Protein 6RVU (pdb70)

B-factor: mean 13.84, std 12.66, range [5.08, 133.97]

Radius of gyration: 16.44 Å; Cα contacts (8 Å, |Δi|>4): 560; chains: 1; bounding box: 40×49×35 Å

Foldseek 3Di:
DDDLLVVVVCLQVVLHFADEAEDLVCLVPAFAKDKWWWEDDDRHIYTHRDPDHRTDIAIAGEWEDDPPFKHKHALQRFADFFHKFWYPKQLQWKWKDWFLGMIMITHNPQFPVRRCVVVCPDPVNVVQDAQDKTWMFMEGAALRDCRRPPCVVFKDWDDHHYAYYNSDWMKIKMWGRHHRSGTWIWMWIQDVVGIGGIDTRGTTMIGTHD

GO terms:
  GO:0039606 symbiont-mediated suppression of host translation initiation (P, EXP)

Organism: Burkholderia pseudomallei (strain K96243) (NCBI:txid272560)

Secondary structure (DSSP, 8-state):
---HHHHHHHHHHHT---EEEE-GGGGGSPSEEEEEEEEEETTEEEEES-S-TT-EEEEEEEE---TTSEEEE-GGG--STT-EEEE--BSS-EEEEETTS-EEEE-TTS-HHHHHHHHTTSHHHHTS-TT-EEEEEEEEETTS-GGGT--TTTEEESPPEEESBTTB-EEEEEEEEEETTEEEEEEEEEETTEEPPPEEE--EEEEE--

Sequence (210 aa):
PNSLEAQIRRQAMKTGSSTLLTIEFDQALNQKSPGTLNVFLHPANGGVRIDLDSGNQGEPAKKILWLPWKQGELQTLQPGSISTVDMLFFTYYLSGCKKVFAGDGGPVWHIDAPVEANQFWRRMMSSSDEWMEDWEVGTDRQVAYLHRAGQSSDDSSLWNLSAYLEGAAPSTYGRDNLGQAVVGGIVTGRQQMMSSLYQYATTSSGSSAWSPLTTYTLQQRKKQ

Structure (mmCIF, N/CA/C/O backbone):
data_6RVU
#
_entry.id   6RVU
#
_cell.length_a   37.259
_cell.length_b   44.586
_cell.length_c   116.872
_cell.angle_alpha   90.000
_cell.angle_beta   90.000
_cell.angle_gamma   90.000
#
_symmetry.space_group_name_H-M   'P 21 21 21'
#
loop_
_entity.id
_entity.type
_entity.pdbx_description
1 polymer 'Lethal Factor 1 (BLF1)'
2 non-polymer 1,2-ETHANEDIOL
3 water water
#
loop_
_atom_site.group_PDB
_atom_site.id
_atom_site.type_symbol
_atom_site.label_atom_id
_atom_site.label_alt_id
_atom_site.label_comp_id
_atom_site.label_asym_id
_atom_site.label_entity_id
_atom_site.label_seq_id
_atom_site.pdbx_PDB_ins_code
_atom_site.Cartn_x
_atom_site.Cartn_y
_atom_site.Cartn_z
_atom_site.occupancy
_atom_site.B_iso_or_equiv
_atom_site.auth_seq_id
_atom_site.auth_comp_id
_atom_site.auth_asym_id
_atom_site.auth_atom_id
_atom_site.pdbx_PDB_model_num
ATOM 1 N N . PRO A 1 22 ? 46.355 -17.643 32.598 1.00 12.37 2 PRO A N 1
ATOM 2 C CA . PRO A 1 22 ? 45.544 -16.444 32.247 1.00 12.08 2 PRO A CA 1
ATOM 3 C C . PRO A 1 22 ? 44.072 -16.629 32.624 1.00 8.68 2 PRO A C 1
ATOM 4 O O . PRO A 1 22 ? 43.659 -17.710 33.057 1.00 10.95 2 PRO A O 1
ATOM 8 N N . ASN A 1 23 ? 43.303 -15.564 32.447 1.00 8.59 3 ASN A N 1
ATOM 9 C CA . ASN A 1 23 ? 41.836 -15.616 32.591 1.00 8.22 3 ASN A CA 1
ATOM 10 C C . ASN A 1 23 ? 41.209 -16.189 31.319 1.00 7.90 3 ASN A C 1
ATOM 11 O O . ASN A 1 23 ? 41.898 -16.589 30.375 1.00 8.74 3 ASN A O 1
ATOM 16 N N . SER A 1 24 ? 39.882 -16.232 31.309 1.00 8.43 4 SER A N 1
ATOM 17 C CA . SER A 1 24 ? 39.119 -16.692 30.145 1.00 7.81 4 SER A CA 1
ATOM 18 C C . SER A 1 24 ? 39.529 -15.901 28.917 1.00 6.81 4 SER A C 1
ATOM 19 O O . SER A 1 24 ? 39.941 -14.728 29.016 1.00 7.37 4 SER A O 1
ATOM 22 N N . LEU A 1 25 ? 39.303 -16.474 27.751 1.00 6.97 5 LEU A N 1
ATOM 23 C CA . LEU A 1 25 ? 39.509 -15.733 26.505 1.00 7.13 5 LEU A CA 1
ATOM 24 C C . LEU A 1 25 ? 38.604 -14.505 26.431 1.00 6.88 5 LEU A C 1
ATOM 25 O O . LEU A 1 25 ? 39.039 -13.451 25.976 1.00 7.27 5 LEU A O 1
ATOM 30 N N . GLU A 1 26 ? 37.364 -14.631 26.896 1.00 7.17 6 GLU A N 1
ATOM 31 C CA . GLU A 1 26 ? 36.449 -13.483 26.906 1.00 7.72 6 GLU A CA 1
ATOM 32 C C . GLU A 1 26 ? 37.034 -12.350 27.757 1.00 7.01 6 GLU A C 1
ATOM 33 O O . GLU A 1 26 ? 37.020 -11.184 27.363 1.00 7.41 6 GLU A O 1
ATOM 39 N N . ALA A 1 27 ? 37.529 -12.689 28.953 1.00 6.80 7 ALA A N 1
ATOM 40 C CA . ALA A 1 27 ? 38.172 -11.695 29.823 1.00 7.13 7 ALA A CA 1
ATOM 41 C C . ALA A 1 27 ? 39.406 -11.120 29.158 1.00 6.97 7 ALA A C 1
ATOM 42 O O . ALA A 1 27 ? 39.657 -9.918 29.291 1.00 7.51 7 ALA A O 1
ATOM 44 N N . GLN A 1 28 ? 40.173 -11.950 28.480 1.00 6.90 8 GLN A N 1
ATOM 45 C CA . GLN A 1 28 ? 41.389 -11.434 27.815 1.00 7.10 8 GLN A CA 1
ATOM 46 C C . GLN A 1 28 ? 41.013 -10.433 26.729 1.00 6.84 8 GLN A C 1
ATOM 47 O O . GLN A 1 28 ? 41.728 -9.431 26.551 1.00 7.56 8 GLN A O 1
ATOM 53 N N . ILE A 1 29 ? 39.942 -10.670 25.990 1.00 6.82 9 ILE A N 1
ATOM 54 C CA . ILE A 1 29 ? 39.525 -9.683 24.966 1.00 6.49 9 ILE A CA 1
ATOM 55 C C . ILE A 1 29 ? 39.082 -8.398 25.653 1.00 6.33 9 ILE A C 1
ATOM 56 O O . ILE A 1 29 ? 39.497 -7.317 25.230 1.00 7.03 9 ILE A O 1
ATOM 61 N N . ARG A 1 30 ? 38.253 -8.470 26.683 1.00 6.75 10 ARG A N 1
ATOM 62 C CA A ARG A 1 30 ? 37.835 -7.233 27.351 0.70 8.09 10 ARG A CA 1
ATOM 63 C CA B ARG A 1 30 ? 37.798 -7.273 27.426 0.30 8.04 10 ARG A CA 1
ATOM 64 C C . ARG A 1 30 ? 39.047 -6.493 27.890 1.00 8.19 10 ARG A C 1
ATOM 65 O O . ARG A 1 30 ? 39.094 -5.251 27.763 1.00 8.90 10 ARG A O 1
ATOM 80 N N . GLN A 1 31 ? 40.004 -7.198 28.458 1.00 7.69 11 GLN A N 1
ATOM 81 C CA . GLN A 1 31 ? 41.192 -6.528 28.996 1.00 9.08 11 GLN A CA 1
ATOM 82 C C . GLN A 1 31 ? 42.011 -5.899 27.871 1.00 8.87 11 GLN A C 1
ATOM 83 O O . GLN A 1 31 ? 42.532 -4.791 28.039 1.00 9.84 11 GLN A O 1
ATOM 89 N N . ALA A 1 32 ? 42.162 -6.567 26.734 1.00 8.20 12 ALA A N 1
ATOM 90 C CA . ALA A 1 32 ? 42.928 -6.014 25.604 1.00 8.01 12 ALA A CA 1
ATOM 91 C C . ALA A 1 32 ? 42.250 -4.737 25.106 1.00 7.74 12 ALA A C 1
ATOM 92 O O . ALA A 1 32 ? 42.920 -3.744 24.831 1.00 8.58 12 ALA A O 1
ATOM 94 N N . MET A 1 33 ? 40.930 -4.780 24.980 1.00 7.36 13 MET A N 1
ATOM 95 C CA . MET A 1 33 ? 40.172 -3.589 24.551 1.00 7.51 13 MET A CA 1
ATOM 96 C C . MET A 1 33 ? 40.448 -2.418 25.498 1.00 7.73 13 MET A C 1
ATOM 97 O O . MET A 1 33 ? 40.816 -1.319 25.064 1.00 8.69 13 MET A O 1
ATOM 102 N N . LYS A 1 34 ? 40.268 -2.652 26.792 1.00 8.00 14 LYS A N 1
ATOM 103 C CA . LYS A 1 34 ? 40.310 -1.557 27.782 1.00 9.12 14 LYS A CA 1
ATOM 104 C C . LYS A 1 34 ? 41.746 -1.056 27.967 1.00 9.28 14 LYS A C 1
ATOM 105 O O . LYS A 1 34 ? 41.922 0.117 28.299 1.00 10.04 14 LYS A O 1
ATOM 111 N N . THR A 1 35 ? 42.732 -1.939 27.864 1.00 9.63 15 THR A N 1
ATOM 112 C CA . THR A 1 35 ? 44.159 -1.572 28.051 1.00 10.04 15 THR A CA 1
ATOM 113 C C . THR A 1 35 ? 44.763 -1.004 26.781 1.00 10.39 15 THR A C 1
ATOM 114 O O . THR A 1 35 ? 45.898 -0.512 26.850 1.00 13.48 15 THR A O 1
ATOM 118 N N . GLY A 1 36 ? 44.107 -1.146 25.645 1.00 9.24 16 GLY A N 1
ATOM 119 C CA . GLY A 1 36 ? 44.705 -0.690 24.387 1.00 10.25 16 GLY A CA 1
ATOM 120 C C . GLY A 1 36 ? 45.876 -1.560 23.989 1.00 10.18 16 GLY A C 1
ATOM 121 O O . GLY A 1 36 ? 46.890 -1.035 23.504 1.00 12.30 16 GLY A O 1
ATOM 122 N N . SER A 1 37 ? 45.753 -2.858 24.193 1.00 10.24 17 SER A N 1
ATOM 123 C CA A SER A 1 37 ? 46.759 -3.867 23.806 0.50 9.88 17 SER A CA 1
ATOM 124 C CA B SER A 1 37 ? 46.808 -3.803 23.769 0.50 10.71 17 SER A CA 1
ATOM 125 C C . SER A 1 37 ? 46.432 -4.459 22.439 1.00 8.71 17 SER A C 1
ATOM 126 O O . SER A 1 37 ? 45.328 -4.225 21.908 1.00 9.10 17 SER A O 1
ATOM 131 N N . THR A 1 38 ? 47.338 -5.231 21.894 1.00 8.68 18 THR A N 1
ATOM 132 C CA . THR A 1 38 ? 47.115 -5.902 20.616 1.00 8.43 18 THR A CA 1
ATOM 133 C C . THR A 1 38 ? 46.620 -7.304 20.897 1.00 8.21 18 THR A C 1
ATOM 134 O O . THR A 1 38 ? 47.299 -8.096 21.587 1.00 9.48 18 THR A O 1
ATOM 138 N N . LEU A 1 39 ? 45.447 -7.624 20.382 1.00 8.09 19 LEU A N 1
ATOM 139 C CA A LEU A 1 39 ? 44.852 -8.969 20.491 0.50 7.45 19 LEU A CA 1
ATOM 140 C CA B LEU A 1 39 ? 44.841 -8.966 20.500 0.50 7.45 19 LEU A CA 1
ATOM 141 C C . LEU A 1 39 ? 43.868 -9.086 19.337 1.00 7.47 19 LEU A C 1
ATOM 142 O O . LEU A 1 39 ? 42.803 -8.469 19.382 1.00 8.54 19 LEU A O 1
ATOM 151 N N . THR A 1 40 ? 44.267 -9.767 18.286 1.00 7.52 20 THR A N 1
ATOM 152 C CA . THR A 1 40 ? 43.463 -9.818 17.072 1.00 7.73 20 THR A CA 1
ATOM 153 C C . THR A 1 40 ? 42.294 -10.777 17.219 1.00 7.59 20 THR A C 1
ATOM 154 O O . THR A 1 40 ? 42.288 -11.660 18.083 1.00 8.13 20 THR A O 1
ATOM 158 N N . ILE A 1 41 ? 41.311 -10.592 16.352 1.00 7.91 21 ILE A N 1
ATOM 159 C CA . ILE A 1 41 ? 40.103 -11.428 16.302 1.00 7.38 21 ILE A CA 1
ATOM 160 C C . ILE A 1 41 ? 40.036 -12.030 14.903 1.00 7.32 21 ILE A C 1
ATOM 161 O O . ILE A 1 41 ? 40.119 -11.301 13.907 1.00 8.94 21 ILE A O 1
ATOM 166 N N . GLU A 1 42 ? 39.852 -13.341 14.859 1.00 7.95 22 GLU A N 1
ATOM 167 C CA . GLU A 1 42 ? 39.642 -14.099 13.621 1.00 8.94 22 GLU A CA 1
ATOM 168 C C . GLU A 1 42 ? 38.206 -14.581 13.615 1.00 8.33 22 GLU A C 1
ATOM 169 O O . GLU A 1 42 ? 37.856 -15.440 14.441 1.00 11.66 22 GLU A O 1
ATOM 175 N N . PHE A 1 43 ? 37.378 -14.072 12.712 1.00 7.86 23 PHE A N 1
ATOM 176 C CA . PHE A 1 43 ? 35.966 -14.469 12.621 1.00 7.93 23 PHE A CA 1
ATOM 177 C C . PHE A 1 43 ? 35.812 -15.563 11.578 1.00 8.66 23 PHE A C 1
ATOM 178 O O . PHE A 1 43 ? 36.199 -15.364 10.432 1.00 10.88 23 PHE A O 1
ATOM 186 N N . ASP A 1 44 ? 35.147 -16.642 11.924 1.00 8.05 24 ASP A N 1
ATOM 187 C CA . ASP A 1 44 ? 34.713 -17.613 10.908 1.00 8.71 24 ASP A CA 1
ATOM 188 C C . ASP A 1 44 ? 33.653 -16.936 10.031 1.00 8.63 24 ASP A C 1
ATOM 189 O O . ASP A 1 44 ? 32.685 -16.368 10.554 1.00 9.22 24 ASP A O 1
ATOM 194 N N . GLN A 1 45 ? 33.784 -17.040 8.714 1.00 10.44 25 GLN A N 1
ATOM 195 C CA . GLN A 1 45 ? 32.813 -16.419 7.789 1.00 12.78 25 GLN A CA 1
ATOM 196 C C . GLN A 1 45 ? 31.418 -17.008 8.037 1.00 13.46 25 GLN A C 1
ATOM 197 O O . GLN A 1 45 ? 30.425 -16.309 7.738 1.00 14.17 25 GLN A O 1
ATOM 203 N N . ALA A 1 46 ? 31.308 -18.204 8.610 1.00 12.53 26 ALA A N 1
ATOM 204 C CA . ALA A 1 46 ? 30.008 -18.848 8.891 1.00 14.79 26 ALA A CA 1
ATOM 205 C C . ALA A 1 46 ? 29.180 -17.986 9.837 1.00 11.06 26 ALA A C 1
ATOM 206 O O . ALA A 1 46 ? 27.956 -18.167 9.913 1.00 12.09 26 ALA A O 1
ATOM 208 N N . LEU A 1 47 ? 29.823 -17.149 10.651 1.00 9.40 27 LEU A N 1
ATOM 209 C CA . LEU A 1 47 ? 29.073 -16.298 11.598 1.00 8.89 27 LEU A CA 1
ATOM 210 C C . LEU A 1 47 ? 28.134 -15.370 10.833 1.00 7.68 27 LEU A C 1
ATOM 211 O O . LEU A 1 47 ? 27.139 -14.918 11.398 1.00 8.08 27 LEU A O 1
ATOM 216 N N . ASN A 1 48 ? 28.433 -15.047 9.577 1.00 8.11 28 ASN A N 1
ATOM 217 C CA . ASN A 1 48 ? 27.549 -14.141 8.809 1.00 8.24 28 ASN A CA 1
ATOM 218 C C . ASN A 1 48 ? 26.217 -14.798 8.453 1.00 9.63 28 ASN A C 1
ATOM 219 O O . ASN A 1 48 ? 25.324 -14.061 8.001 1.00 10.81 28 ASN A O 1
ATOM 224 N N . GLN A 1 49 ? 26.054 -16.101 8.692 1.00 9.47 29 GLN A N 1
ATOM 225 C CA . GLN A 1 49 ? 24.743 -16.764 8.552 1.00 10.49 29 GLN A CA 1
ATOM 226 C C . GLN A 1 49 ? 23.927 -16.623 9.821 1.00 10.02 29 GLN A C 1
ATOM 227 O O . GLN A 1 49 ? 22.764 -17.088 9.795 1.00 12.10 29 GLN A O 1
ATOM 233 N N . LYS A 1 50 ? 24.470 -15.995 10.850 1.00 8.93 30 LYS A N 1
ATOM 234 C CA . LYS A 1 50 ? 23.743 -15.831 12.109 1.00 9.46 30 LYS A CA 1
ATOM 235 C C . LYS A 1 50 ? 23.188 -14.421 12.148 1.00 9.74 30 LYS A C 1
ATOM 236 O O . LYS A 1 50 ? 23.924 -13.447 11.851 1.00 10.60 30 LYS A O 1
ATOM 242 N N . SER A 1 51 ? 21.938 -14.311 12.551 1.00 10.46 31 SER A N 1
ATOM 243 C CA . SER A 1 51 ? 21.232 -13.020 12.602 1.00 10.74 31 SER A CA 1
ATOM 244 C C . SER A 1 51 ? 21.844 -12.101 13.646 1.00 8.52 31 SER A C 1
ATOM 245 O O . SER A 1 51 ? 22.415 -12.528 14.646 1.00 9.60 31 SER A O 1
ATOM 248 N N . PRO A 1 52 ? 21.608 -10.781 13.501 1.00 8.91 32 PRO A N 1
ATOM 249 C CA . PRO A 1 52 ? 22.008 -9.850 14.546 1.00 8.21 32 PRO A CA 1
ATOM 250 C C . PRO A 1 52 ? 21.309 -10.169 15.862 1.00 8.03 32 PRO A C 1
ATOM 251 O O . PRO A 1 52 ? 20.141 -10.580 15.868 1.00 10.19 32 PRO A O 1
ATOM 255 N N . GLY A 1 53 ? 22.006 -9.881 16.949 1.00 7.78 33 GLY A N 1
ATOM 256 C CA . GLY A 1 53 ? 21.478 -10.036 18.306 1.00 8.37 33 GLY A CA 1
ATOM 257 C C . GLY A 1 53 ? 22.394 -10.874 19.141 1.00 7.35 33 GLY A C 1
ATOM 258 O O . GLY A 1 53 ? 23.599 -10.979 18.846 1.00 9.14 33 GLY A O 1
ATOM 259 N N . THR A 1 54 ? 21.908 -11.450 20.205 1.00 7.74 34 THR A N 1
ATOM 260 C CA . THR A 1 54 ? 22.759 -12.310 21.018 1.00 7.74 34 THR A CA 1
ATOM 261 C C . THR A 1 54 ? 23.070 -13.591 20.263 1.00 7.61 34 THR A C 1
ATOM 262 O O . THR A 1 54 ? 22.276 -14.054 19.435 1.00 9.36 34 THR A O 1
ATOM 266 N N . LEU A 1 55 ? 24.227 -14.156 20.550 1.00 7.34 35 LEU A N 1
ATOM 267 C CA . LEU A 1 55 ? 24.719 -15.346 19.839 1.00 7.46 35 LEU A CA 1
ATOM 268 C C . LEU A 1 55 ? 25.656 -16.127 20.738 1.00 7.08 35 LEU A C 1
ATOM 269 O O . LEU A 1 55 ? 26.570 -15.535 21.323 1.00 7.30 35 LEU A O 1
ATOM 274 N N . ASN A 1 56 ? 25.439 -17.425 20.822 1.00 7.07 36 ASN A N 1
ATOM 275 C CA . ASN A 1 56 ? 26.359 -18.329 21.530 1.00 7.09 36 ASN A CA 1
ATOM 276 C C . ASN A 1 56 ? 27.448 -18.786 20.557 1.00 7.32 36 ASN A C 1
ATOM 277 O O . ASN A 1 56 ? 27.158 -19.460 19.560 1.00 9.48 36 ASN A O 1
ATOM 282 N N . VAL A 1 57 ? 28.680 -18.419 20.860 1.00 6.84 37 VAL A N 1
ATOM 283 C CA . VAL A 1 57 ? 29.862 -18.728 20.036 1.00 6.43 37 VAL A CA 1
ATOM 284 C C . VAL A 1 57 ? 30.858 -19.484 20.892 1.00 6.26 37 VAL A C 1
ATOM 285 O O . VAL A 1 57 ? 30.691 -19.664 22.103 1.00 6.82 37 VAL A O 1
ATOM 289 N N . PHE A 1 58 ? 31.948 -19.878 20.239 1.00 6.47 38 PHE A N 1
ATOM 290 C CA . PHE A 1 58 ? 33.140 -20.433 20.909 1.00 6.21 38 PHE A CA 1
ATOM 291 C C . PHE A 1 58 ? 34.330 -19.553 20.586 1.00 6.34 38 PHE A C 1
ATOM 292 O O . PHE A 1 58 ? 34.545 -19.180 19.432 1.00 7.13 38 PHE A O 1
ATOM 300 N N . LEU A 1 59 ? 35.109 -19.278 21.621 1.00 5.89 39 LEU A N 1
ATOM 301 C CA . LEU A 1 59 ? 36.371 -18.552 21.509 1.00 6.09 39 LEU A CA 1
ATOM 302 C C . LEU A 1 59 ? 37.511 -19.567 21.603 1.00 6.12 39 LEU A C 1
ATOM 303 O O . LEU A 1 59 ? 37.494 -20.459 22.443 1.00 7.29 39 LEU A O 1
ATOM 308 N N . HIS A 1 60 ? 38.531 -19.372 20.788 1.00 6.51 40 HIS A N 1
ATOM 309 C CA . HIS A 1 60 ? 39.688 -20.275 20.790 1.00 6.94 40 HIS A CA 1
ATOM 310 C C . HIS A 1 60 ? 40.967 -19.469 20.770 1.00 7.06 40 HIS A C 1
ATOM 311 O O . HIS A 1 60 ? 41.036 -18.413 20.146 1.00 7.54 40 HIS A O 1
ATOM 318 N N . PRO A 1 61 ? 42.046 -20.012 21.339 1.00 7.29 41 PRO A N 1
ATOM 319 C CA . PRO A 1 61 ? 43.350 -19.399 21.149 1.00 8.33 41 PRO A CA 1
ATOM 320 C C . PRO A 1 61 ? 43.698 -19.362 19.667 1.00 8.82 41 PRO A C 1
ATOM 321 O O . PRO A 1 61 ? 43.456 -20.345 18.970 1.00 10.51 41 PRO A O 1
ATOM 325 N N . ALA A 1 62 ? 44.332 -18.272 19.246 1.00 9.32 42 ALA A N 1
ATOM 326 C CA . ALA A 1 62 ? 44.802 -18.100 17.875 1.00 11.61 42 ALA A CA 1
ATOM 327 C C . ALA A 1 62 ? 46.152 -17.386 17.963 1.00 12.33 42 ALA A C 1
ATOM 328 O O . ALA A 1 62 ? 46.493 -16.802 19.019 1.00 13.63 42 ALA A O 1
ATOM 330 N N . ASN A 1 63 ? 46.887 -17.378 16.866 1.00 15.38 43 ASN A N 1
ATOM 331 C CA . ASN A 1 63 ? 48.211 -16.712 16.807 1.00 19.04 43 ASN A CA 1
ATOM 332 C C . ASN A 1 63 ? 48.013 -15.206 16.991 1.00 14.99 43 ASN A C 1
ATOM 333 O O . ASN A 1 63 ? 47.486 -14.562 16.072 1.00 20.38 43 ASN A O 1
ATOM 338 N N . GLY A 1 64 ? 48.454 -14.683 18.133 1.00 14.78 44 GLY A N 1
ATOM 339 C CA . GLY A 1 64 ? 48.326 -13.253 18.476 1.00 15.35 44 GLY A CA 1
ATOM 340 C C . GLY A 1 64 ? 46.903 -12.794 18.797 1.00 11.35 44 GLY A C 1
ATOM 341 O O . GLY A 1 64 ? 46.668 -11.558 18.868 1.00 11.04 44 GLY A O 1
ATOM 342 N N . GLY A 1 65 ? 45.997 -13.728 19.061 1.00 10.26 45 GLY A N 1
ATOM 343 C CA . GLY A 1 65 ? 44.623 -13.312 19.322 1.00 9.30 45 GLY A CA 1
ATOM 344 C C . GLY A 1 65 ? 43.711 -14.480 19.566 1.00 7.92 45 GLY A C 1
ATOM 345 O O . GLY A 1 65 ? 44.090 -15.472 20.199 1.00 8.79 45 GLY A O 1
ATOM 346 N N . VAL A 1 66 ? 42.477 -14.309 19.137 1.00 7.46 46 VAL A N 1
ATOM 347 C CA . VAL A 1 66 ? 41.370 -15.231 19.443 1.00 7.32 46 VAL A CA 1
ATOM 348 C C . VAL A 1 66 ? 40.583 -15.483 18.165 1.00 7.32 46 VAL A C 1
ATOM 349 O O . VAL A 1 66 ? 40.318 -14.532 17.416 1.00 10.18 46 VAL A O 1
ATOM 353 N N . ARG A 1 67 ? 40.190 -16.725 17.963 1.00 7.23 47 ARG A N 1
ATOM 354 C CA . ARG A 1 67 ? 39.276 -17.108 16.875 1.00 7.09 47 ARG A CA 1
ATOM 355 C C . ARG A 1 67 ? 37.884 -17.256 17.453 1.00 6.63 47 ARG A C 1
ATOM 356 O O . ARG A 1 67 ? 37.720 -17.921 18.486 1.00 7.90 47 ARG A O 1
ATOM 364 N N . ILE A 1 68 ? 36.904 -16.705 16.751 1.00 6.58 48 ILE A N 1
ATOM 365 C CA . ILE A 1 68 ? 35.483 -16.783 17.153 1.00 6.53 48 ILE A CA 1
ATOM 366 C C . ILE A 1 68 ? 34.778 -17.605 16.088 1.00 6.44 48 ILE A C 1
ATOM 367 O O . ILE A 1 68 ? 34.806 -17.230 14.890 1.00 7.38 48 ILE A O 1
ATOM 372 N N . ASP A 1 69 ? 34.155 -18.698 16.499 1.00 6.68 49 ASP A N 1
ATOM 373 C CA . ASP A 1 69 ? 33.485 -19.611 15.555 1.00 6.81 49 ASP A CA 1
ATOM 374 C C . ASP A 1 69 ? 32.402 -20.374 16.298 1.00 7.07 49 ASP A C 1
ATOM 375 O O . ASP A 1 69 ? 31.985 -19.983 17.399 1.00 7.35 49 ASP A O 1
ATOM 380 N N . LEU A 1 70 ? 31.891 -21.412 15.649 1.00 7.34 50 LEU A N 1
ATOM 381 C CA . LEU A 1 70 ? 30.803 -22.235 16.197 1.00 8.13 50 LEU A CA 1
ATOM 382 C C . LEU A 1 70 ? 31.287 -23.637 16.556 1.00 7.85 50 LEU A C 1
ATOM 383 O O . LEU A 1 70 ? 30.450 -24.534 16.720 1.00 8.89 50 LEU A O 1
ATOM 388 N N . ASP A 1 71 ? 32.583 -23.820 16.707 1.00 8.06 51 ASP A N 1
ATOM 389 C CA . ASP A 1 71 ? 33.254 -25.119 16.969 1.00 8.36 51 ASP A CA 1
ATOM 390 C C . ASP A 1 71 ? 33.447 -25.307 18.462 1.00 7.56 51 ASP A C 1
ATOM 391 O O . ASP A 1 71 ? 34.236 -24.559 19.063 1.00 8.42 51 ASP A O 1
ATOM 396 N N . SER A 1 72 ? 32.822 -26.312 19.041 1.00 7.81 52 SER A N 1
ATOM 397 C CA . SER A 1 72 ? 32.927 -26.576 20.493 1.00 9.36 52 SER A CA 1
ATOM 398 C C . SER A 1 72 ? 34.261 -27.192 20.919 1.00 10.62 52 SER A C 1
ATOM 399 O O . SER A 1 72 ? 34.552 -27.247 22.131 1.00 12.02 52 SER A O 1
ATOM 402 N N . GLY A 1 73 ? 34.994 -27.737 19.964 1.00 10.51 53 GLY A N 1
ATOM 403 C CA . GLY A 1 73 ? 36.285 -28.402 20.288 1.00 12.73 53 GLY A CA 1
ATOM 404 C C . GLY A 1 73 ? 37.470 -27.436 20.256 1.00 10.58 53 GLY A C 1
ATOM 405 O O . GLY A 1 73 ? 37.296 -26.218 20.393 1.00 9.48 53 GLY A O 1
ATOM 406 N N . ASN A 1 74 ? 38.679 -27.953 20.128 1.00 12.73 54 ASN A N 1
ATOM 407 C CA . ASN A 1 74 ? 39.895 -27.124 19.879 1.00 11.45 54 ASN A CA 1
ATOM 408 C C . ASN A 1 74 ? 40.028 -26.012 20.935 1.00 8.69 54 ASN A C 1
ATOM 409 O O . ASN A 1 74 ? 40.192 -24.819 20.622 1.00 8.98 54 ASN A O 1
ATOM 414 N N . GLN A 1 75 ? 39.997 -26.399 22.202 1.00 8.79 55 GLN A N 1
ATOM 415 C CA . GLN A 1 75 ? 40.196 -25.470 23.329 1.00 7.90 55 GLN A CA 1
ATOM 416 C C . GLN A 1 75 ? 39.137 -24.371 23.317 1.00 7.38 55 GLN A C 1
ATOM 417 O O . GLN A 1 75 ? 39.376 -23.264 23.825 1.00 8.67 55 GLN A O 1
ATOM 423 N N . GLY A 1 76 ? 37.951 -24.692 22.824 1.00 7.72 56 GLY A N 1
ATOM 424 C CA . GLY A 1 76 ? 36.889 -23.694 22.714 1.00 7.56 56 GLY A CA 1
ATOM 425 C C . GLY A 1 76 ? 36.301 -23.329 24.049 1.00 6.58 56 GLY A C 1
ATOM 426 O O . GLY A 1 76 ? 36.027 -24.204 24.885 1.00 7.95 56 GLY A O 1
ATOM 427 N N . GLU A 1 77 ? 36.025 -22.056 24.224 1.00 6.90 57 GLU A N 1
ATOM 428 C CA . GLU A 1 77 ? 35.395 -21.537 25.439 1.00 6.83 57 GLU A CA 1
ATOM 429 C C . GLU A 1 77 ? 34.077 -20.922 25.009 1.00 5.98 57 GLU A C 1
ATOM 430 O O . GLU A 1 77 ? 34.065 -19.996 24.176 1.00 6.76 57 GLU A O 1
ATOM 436 N N . PRO A 1 78 ? 32.932 -21.395 25.524 1.00 6.64 58 PRO A N 1
ATOM 437 C CA . PRO A 1 78 ? 31.651 -20.811 25.143 1.00 6.96 58 PRO A CA 1
ATOM 438 C C . PRO A 1 78 ? 31.549 -19.379 25.643 1.00 6.85 58 PRO A C 1
ATOM 439 O O . PRO A 1 78 ? 31.939 -19.078 26.761 1.00 8.51 58 PRO A O 1
ATOM 443 N N . ALA A 1 79 ? 30.964 -18.538 24.804 1.00 6.90 59 ALA A N 1
ATOM 444 C CA . ALA A 1 79 ? 30.658 -17.150 25.181 1.00 7.28 59 ALA A CA 1
ATOM 445 C C . ALA A 1 79 ? 29.336 -16.757 24.549 1.00 6.87 59 ALA A C 1
ATOM 446 O O . ALA A 1 79 ? 29.096 -17.104 23.389 1.00 8.04 59 ALA A O 1
ATOM 448 N N . LYS A 1 80 ? 28.573 -15.974 25.261 1.00 6.76 60 LYS A N 1
ATOM 449 C CA A LYS A 1 80 ? 27.384 -15.334 24.689 0.50 6.62 60 LYS A CA 1
ATOM 450 C CA B LYS A 1 80 ? 27.384 -15.334 24.680 0.50 6.65 60 LYS A 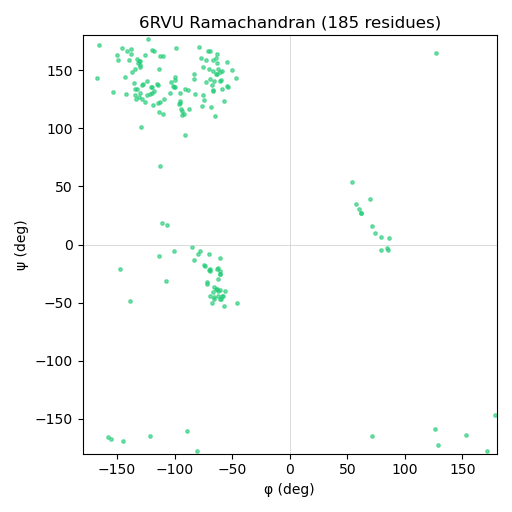CA 1
ATOM 451 C C . LYS A 1 80 ? 27.767 -13.896 24.366 1.00 6.24 60 LYS A C 1
ATOM 452 O O . LYS A 1 80 ? 28.165 -13.160 25.294 1.00 7.14 60 LYS A O 1
ATOM 463 N N . ILE A 1 81 ? 27.681 -13.534 23.101 1.00 6.56 61 ILE A N 1
ATOM 464 C CA . ILE A 1 81 ? 28.061 -12.209 22.620 1.00 6.18 61 ILE A CA 1
ATOM 465 C C . ILE A 1 81 ? 26.866 -11.531 21.986 1.00 6.16 61 ILE A C 1
ATOM 466 O O . ILE A 1 81 ? 25.851 -12.172 21.704 1.00 6.98 61 ILE A O 1
ATOM 471 N N . LEU A 1 82 ? 27.011 -10.237 21.739 1.00 5.80 62 LEU A N 1
ATOM 472 C CA . LEU A 1 82 ? 26.196 -9.521 20.763 1.00 5.90 62 LEU A CA 1
ATOM 473 C C . LEU A 1 82 ? 26.902 -9.576 19.415 1.00 5.62 62 LEU A C 1
ATOM 474 O O . LEU A 1 82 ? 28.110 -9.324 19.365 1.00 6.37 62 LEU A O 1
ATOM 479 N N . TRP A 1 83 ? 26.160 -9.881 18.385 1.00 5.88 63 TRP A N 1
ATOM 480 C CA . TRP A 1 83 ? 26.705 -10.121 17.048 1.00 5.94 63 TRP A CA 1
ATOM 481 C C . TRP A 1 83 ? 25.993 -9.255 16.020 1.00 6.16 63 TRP A C 1
ATOM 482 O O . TRP A 1 83 ? 24.762 -9.151 16.017 1.00 7.13 63 TRP A O 1
ATOM 493 N N . LEU A 1 84 ? 26.781 -8.699 15.114 1.00 5.85 64 LEU A N 1
ATOM 494 C CA . LEU A 1 84 ? 26.280 -7.934 13.969 1.00 6.26 64 LEU A CA 1
ATOM 495 C C . LEU A 1 84 ? 26.935 -8.473 12.716 1.00 6.16 64 LEU A C 1
ATOM 496 O O . LEU A 1 84 ? 28.116 -8.170 12.441 1.00 6.53 64 LEU A O 1
ATOM 501 N N . PRO A 1 85 ? 26.232 -9.302 11.927 1.00 6.28 65 PRO A N 1
ATOM 502 C CA . PRO A 1 85 ? 26.827 -9.831 10.701 1.00 7.14 65 PRO A CA 1
ATOM 503 C C . PRO A 1 85 ? 27.017 -8.745 9.631 1.00 6.82 65 PRO A C 1
ATOM 504 O O . PRO A 1 85 ? 26.437 -7.672 9.676 1.00 7.71 65 PRO A O 1
ATOM 508 N N . TRP A 1 86 ? 27.795 -9.126 8.638 1.00 7.47 66 TRP A N 1
ATOM 509 C CA . TRP A 1 86 ? 27.941 -8.405 7.362 1.00 7.56 66 TRP A CA 1
ATOM 510 C C . TRP A 1 86 ? 27.085 -9.085 6.303 1.00 7.77 66 TRP A C 1
ATOM 511 O O . TRP A 1 86 ? 27.037 -10.320 6.254 1.00 9.48 66 TRP A O 1
ATOM 522 N N . LYS A 1 87 ? 26.472 -8.282 5.442 1.00 8.17 67 LYS A N 1
ATOM 523 C CA . LYS A 1 87 ? 25.741 -8.787 4.271 1.00 9.42 67 LYS A CA 1
ATOM 524 C C . LYS A 1 87 ? 26.136 -7.954 3.059 1.00 9.02 67 LYS A C 1
ATOM 525 O O . LYS A 1 87 ? 26.066 -6.699 3.084 1.00 9.05 67 LYS A O 1
ATOM 531 N N . GLN A 1 88 ? 26.529 -8.639 2.004 1.00 10.23 68 GLN A N 1
ATOM 532 C CA . GLN A 1 88 ? 26.992 -7.985 0.780 1.00 10.26 68 GLN A CA 1
ATOM 533 C C . GLN A 1 88 ? 25.915 -7.076 0.199 1.00 10.11 68 GLN A C 1
ATOM 534 O O . GLN A 1 88 ? 24.746 -7.483 0.058 1.00 11.54 68 GLN A O 1
ATOM 540 N N . GLY A 1 89 ? 26.346 -5.876 -0.168 1.00 10.15 69 GLY A N 1
ATOM 541 C CA . GLY A 1 89 ? 25.512 -4.920 -0.902 1.00 10.90 69 GLY A CA 1
ATOM 542 C C . GLY A 1 89 ? 24.459 -4.274 -0.044 1.00 10.95 69 GLY A C 1
ATOM 543 O O . GLY A 1 89 ? 23.611 -3.558 -0.613 1.00 13.07 69 GLY A O 1
ATOM 544 N N . GLU A 1 90 ? 24.497 -4.440 1.272 1.00 10.23 70 GLU A N 1
ATOM 545 C CA . GLU A 1 90 ? 23.470 -3.743 2.058 1.00 12.41 70 GLU A CA 1
ATOM 546 C C . GLU A 1 90 ? 23.951 -3.580 3.489 1.00 8.91 70 GLU A C 1
ATOM 547 O O . GLU A 1 90 ? 25.167 -3.607 3.746 1.00 8.94 70 GLU A O 1
ATOM 553 N N . LEU A 1 91 ? 23.027 -3.247 4.356 1.00 8.34 71 LEU A N 1
ATOM 554 C CA . LEU A 1 91 ? 23.338 -3.051 5.772 1.00 8.72 71 LEU A CA 1
ATOM 555 C C . LEU A 1 91 ? 22.731 -4.163 6.605 1.00 7.92 71 LEU A C 1
ATOM 556 O O . LEU A 1 91 ? 21.838 -4.889 6.168 1.00 9.38 71 LEU A O 1
ATOM 561 N N . GLN A 1 92 ? 23.260 -4.273 7.805 1.00 7.03 72 GLN A N 1
ATOM 562 C CA . GLN A 1 92 ? 22.678 -5.078 8.898 1.00 6.72 72 GLN A CA 1
ATOM 563 C C . GLN A 1 92 ? 22.607 -4.205 10.129 1.00 6.53 72 GLN A C 1
ATOM 564 O O . GLN A 1 92 ? 23.448 -3.297 10.293 1.00 6.70 72 GLN A O 1
ATOM 570 N N . THR A 1 93 ? 21.651 -4.501 11.008 1.00 6.58 73 THR A N 1
ATOM 571 C CA . THR A 1 93 ? 21.363 -3.644 12.155 1.00 6.93 73 THR A CA 1
ATOM 572 C C . THR A 1 93 ? 21.316 -4.472 13.435 1.00 6.47 73 THR A C 1
ATOM 573 O O . THR A 1 93 ? 20.597 -5.479 13.486 1.00 7.92 73 THR A O 1
ATOM 577 N N . LEU A 1 94 ? 22.022 -4.030 14.469 1.00 6.34 74 LEU A N 1
ATOM 578 C CA . LEU A 1 94 ? 21.883 -4.534 15.838 1.00 6.81 74 LEU A CA 1
ATOM 579 C C . LEU A 1 94 ? 20.933 -3.581 16.561 1.00 6.92 74 LEU A C 1
ATOM 580 O O . LEU A 1 94 ? 21.220 -2.391 16.677 1.00 7.31 74 LEU A O 1
ATOM 585 N N . GLN A 1 95 ? 19.818 -4.111 17.057 1.00 8.73 75 GLN A N 1
ATOM 586 C CA . GLN A 1 95 ? 18.836 -3.299 17.803 1.00 8.55 75 GLN A CA 1
ATOM 587 C C . GLN A 1 95 ? 19.251 -3.154 19.253 1.00 9.41 75 GLN A C 1
ATOM 588 O O . GLN A 1 95 ? 19.728 -4.107 19.892 1.00 10.75 75 GLN A O 1
ATOM 594 N N . PRO A 1 96 ? 19.035 -1.976 19.870 1.00 9.95 76 PRO A N 1
ATOM 595 C CA . PRO A 1 96 ? 19.491 -1.775 21.240 1.00 11.35 76 PRO A CA 1
ATOM 596 C C . PRO A 1 96 ? 18.714 -2.596 22.262 1.00 10.09 76 PRO A C 1
ATOM 597 O O . PRO A 1 96 ? 19.218 -2.807 23.348 1.00 9.97 76 PRO A O 1
ATOM 601 N N . GLY A 1 97 ? 17.502 -3.033 21.919 1.00 10.18 77 GLY A N 1
ATOM 602 C CA . GLY A 1 97 ? 16.735 -3.848 22.861 1.00 10.08 77 GLY A CA 1
ATOM 603 C C . GLY A 1 97 ? 17.468 -5.136 23.152 1.00 11.15 77 GLY A C 1
ATOM 604 O O . GLY A 1 97 ? 17.135 -5.784 24.118 1.00 13.85 77 GLY A O 1
ATOM 605 N N . SER A 1 98 ? 18.394 -5.539 22.274 1.00 10.85 78 SER A N 1
ATOM 606 C CA . SER A 1 98 ? 19.190 -6.768 22.467 1.00 11.23 78 SER A CA 1
ATOM 607 C C . SER A 1 98 ? 20.190 -6.589 23.616 1.00 11.12 78 SER A C 1
ATOM 608 O O . SER A 1 98 ? 20.796 -7.584 24.025 1.00 13.75 78 SER A O 1
ATOM 611 N N . ILE A 1 99 ? 20.540 -5.353 23.963 1.00 10.82 79 ILE A N 1
ATOM 612 C CA . ILE A 1 99 ? 21.719 -5.049 24.799 1.00 11.96 79 ILE A CA 1
ATOM 613 C C . ILE A 1 99 ? 21.306 -4.959 26.260 1.00 13.82 79 ILE A C 1
ATOM 614 O O . ILE A 1 99 ? 20.575 -4.026 26.615 1.00 14.53 79 ILE A O 1
ATOM 619 N N . SER A 1 100 ? 21.787 -5.871 27.107 1.00 15.99 80 SER A N 1
ATOM 620 C CA . SER A 1 100 ? 21.303 -5.995 28.505 1.00 18.62 80 SER A CA 1
ATOM 621 C C . SER A 1 100 ? 22.459 -6.253 29.479 1.00 15.13 80 SER A C 1
ATOM 622 O O . SER A 1 100 ? 22.519 -5.648 30.559 1.00 19.19 80 SER A O 1
ATOM 625 N N . THR A 1 101 ? 23.316 -7.199 29.165 1.00 10.69 81 THR A N 1
ATOM 626 C CA . THR A 1 101 ? 24.172 -7.855 30.170 1.00 9.76 81 THR A CA 1
ATOM 627 C C . THR A 1 101 ? 25.500 -7.115 30.276 1.00 8.13 81 THR A C 1
ATOM 628 O O . THR A 1 101 ? 26.301 -7.151 29.345 1.00 8.22 81 THR A O 1
ATOM 632 N N . VAL A 1 102 ? 25.734 -6.484 31.397 1.00 8.77 82 VAL A N 1
ATOM 633 C CA . VAL A 1 102 ? 27.018 -5.783 31.626 1.00 9.24 82 VAL A CA 1
ATOM 634 C C . VAL A 1 102 ? 28.165 -6.747 31.397 1.00 8.41 82 VAL A C 1
ATOM 635 O O . VAL A 1 102 ? 28.139 -7.872 31.860 1.00 8.95 82 VAL A O 1
ATOM 639 N N . ASP A 1 103 ? 29.172 -6.247 30.696 1.00 7.76 83 ASP A N 1
ATOM 640 C CA . ASP A 1 103 ? 30.426 -6.935 30.346 1.00 7.91 83 ASP A CA 1
ATOM 641 C C . ASP A 1 103 ? 30.278 -7.893 29.181 1.00 7.58 83 ASP A C 1
ATOM 642 O O . ASP A 1 103 ? 31.310 -8.409 28.717 1.00 8.74 83 ASP A O 1
ATOM 647 N N . MET A 1 104 ? 29.084 -8.112 28.643 1.00 6.76 84 MET A N 1
ATOM 648 C CA . MET A 1 104 ? 28.984 -8.902 27.419 1.00 6.30 84 MET A CA 1
ATOM 649 C C . MET A 1 104 ? 29.779 -8.209 26.310 1.00 6.07 84 MET A C 1
ATOM 650 O O . MET A 1 104 ? 29.722 -6.993 26.156 1.00 7.11 84 MET A O 1
ATOM 655 N N . LEU A 1 105 ? 30.459 -9.004 25.515 1.00 6.14 85 LEU A N 1
ATOM 656 C CA . LEU A 1 10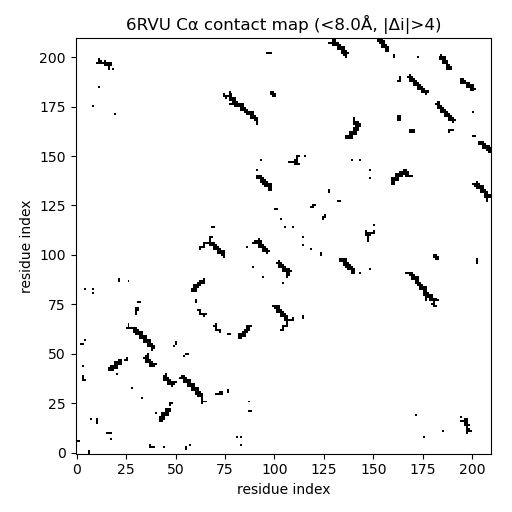5 ? 31.178 -8.498 24.351 1.00 6.10 85 LEU A CA 1
ATOM 657 C C . LEU A 1 105 ? 30.236 -8.356 23.174 1.00 5.69 85 LEU A C 1
ATOM 658 O O . LEU A 1 105 ? 29.316 -9.161 22.978 1.00 6.48 85 LEU A O 1
ATOM 663 N N . PHE A 1 106 ? 30.522 -7.348 22.359 1.00 5.51 86 PHE A N 1
ATOM 664 C CA . PHE A 1 106 ? 29.907 -7.097 21.061 1.00 5.85 86 PHE A CA 1
ATOM 665 C C . PHE A 1 106 ? 30.961 -7.239 19.991 1.00 5.45 86 PHE A C 1
ATOM 666 O O . PHE A 1 106 ? 32.068 -6.709 20.139 1.00 6.07 86 PHE A O 1
ATOM 674 N N . PHE A 1 107 ? 30.615 -7.880 18.881 1.00 5.62 87 PHE A N 1
ATOM 675 C CA . PHE A 1 107 ? 31.433 -7.852 17.662 1.00 6.02 87 PHE A CA 1
ATOM 676 C C . PHE A 1 107 ? 30.556 -7.670 16.456 1.00 5.74 87 PHE A C 1
ATOM 677 O O . PHE A 1 107 ? 29.437 -8.202 16.397 1.00 5.79 87 PHE A O 1
ATOM 685 N N . THR A 1 108 ? 31.115 -7.002 15.451 1.00 6.07 88 THR A N 1
ATOM 686 C CA . THR A 1 108 ? 30.623 -7.113 14.082 1.00 5.96 88 THR A CA 1
ATOM 687 C C . THR A 1 108 ? 31.690 -7.802 13.254 1.00 6.10 88 THR A C 1
ATOM 688 O O . THR A 1 108 ? 32.861 -7.852 13.642 1.00 6.46 88 THR A O 1
ATOM 692 N N . TYR A 1 109 ? 31.317 -8.316 12.094 1.00 6.10 89 TYR A N 1
ATOM 693 C CA . TYR A 1 109 ? 32.275 -8.909 11.157 1.00 6.27 89 TYR A CA 1
ATOM 694 C C . TYR A 1 109 ? 33.248 -7.821 10.685 1.00 6.23 89 TYR A C 1
ATOM 695 O O . TYR A 1 109 ? 32.992 -6.617 10.806 1.00 6.42 89 TYR A O 1
ATOM 704 N N . TYR A 1 110 ? 34.360 -8.243 10.100 1.00 6.38 90 TYR A N 1
ATOM 705 C CA . TYR A 1 110 ? 35.376 -7.328 9.566 1.00 6.90 90 TYR A CA 1
ATOM 706 C C . TYR A 1 110 ? 34.736 -6.230 8.727 1.00 6.54 90 TYR A C 1
ATOM 707 O O . TYR A 1 110 ? 33.778 -6.473 7.948 1.00 7.14 90 TYR A O 1
ATOM 716 N N . LEU A 1 111 ? 35.296 -5.028 8.831 1.00 6.85 91 LEU A N 1
ATOM 717 C CA . LEU A 1 111 ? 34.973 -3.916 7.916 1.00 6.60 91 LEU A CA 1
ATOM 718 C C . LEU A 1 111 ? 36.013 -3.958 6.804 1.00 6.87 91 LEU A C 1
ATOM 719 O O . LEU A 1 111 ? 37.187 -3.636 7.045 1.00 8.52 91 LEU A O 1
ATOM 724 N N . SER A 1 112 ? 35.578 -4.298 5.607 1.00 7.31 92 SER A N 1
ATOM 725 C CA . SER A 1 112 ? 36.469 -4.400 4.430 1.00 8.29 92 SER A CA 1
ATOM 726 C C . SER A 1 112 ? 36.095 -3.295 3.448 1.00 8.13 92 SER A C 1
ATOM 727 O O . SER A 1 112 ? 35.481 -3.543 2.400 1.00 10.02 92 SER A O 1
ATOM 730 N N . GLY A 1 113 ? 36.351 -2.066 3.862 1.00 7.40 93 GLY A N 1
ATOM 731 C CA . GLY A 1 113 ? 35.793 -0.894 3.186 1.00 7.23 93 GLY A CA 1
ATOM 732 C C . GLY A 1 113 ? 34.398 -0.537 3.684 1.00 6.28 93 GLY A C 1
ATOM 733 O O . GLY A 1 113 ? 33.857 0.515 3.314 1.00 6.57 93 GLY A O 1
ATOM 734 N N . CYS A 1 114 ? 33.857 -1.365 4.548 1.00 6.07 94 CYS A N 1
ATOM 735 C CA . CYS A 1 114 ? 32.541 -1.134 5.155 1.00 5.87 94 CYS A CA 1
ATOM 736 C C . CYS A 1 114 ? 32.571 0.090 6.064 1.00 5.70 94 CYS A C 1
ATOM 737 O O . CYS A 1 114 ? 33.645 0.572 6.479 1.00 6.17 94 CYS A O 1
ATOM 740 N N A LYS A 1 115 ? 31.374 0.561 6.394 0.50 5.69 95 LYS A N 1
ATOM 741 N N B LYS A 1 115 ? 31.374 0.572 6.391 0.50 5.68 95 LYS A N 1
ATOM 742 C CA A LYS A 1 115 ? 31.155 1.633 7.376 0.50 5.88 95 LYS A CA 1
ATOM 743 C CA B LYS A 1 115 ? 31.177 1.627 7.400 0.50 5.83 95 LYS A CA 1
ATOM 744 C C A LYS A 1 115 ? 30.414 1.041 8.570 0.50 5.50 95 LYS A C 1
ATOM 745 C C B LYS A 1 115 ? 30.414 1.038 8.575 0.50 5.50 95 LYS A C 1
ATOM 746 O O A LYS A 1 115 ? 29.561 0.164 8.395 0.50 5.99 95 LYS A O 1
ATOM 747 O O B LYS A 1 115 ? 29.561 0.164 8.393 0.50 5.99 95 LYS A O 1
ATOM 758 N N . VAL A 1 116 ? 30.667 1.590 9.750 1.00 5.41 96 VAL A N 1
ATOM 759 C CA . VAL A 1 116 ? 29.865 1.271 10.946 1.00 5.37 96 VAL A CA 1
ATOM 760 C C . VAL A 1 116 ? 29.381 2.588 11.525 1.00 5.08 96 VAL A C 1
ATOM 761 O O . VAL A 1 116 ? 30.176 3.522 11.713 1.00 6.19 96 VAL A O 1
ATOM 765 N N . PHE A 1 117 ? 28.098 2.645 11.809 1.00 5.47 97 PHE A N 1
ATOM 766 C CA . PHE A 1 117 ? 27.439 3.807 12.422 1.00 5.64 97 PHE A CA 1
ATOM 767 C C . PHE A 1 117 ? 26.756 3.316 13.686 1.00 5.40 97 PHE A C 1
ATOM 768 O O . PHE A 1 117 ? 25.995 2.337 13.619 1.00 5.80 97 PHE A O 1
ATOM 776 N N . ALA A 1 118 ? 26.989 3.972 14.806 1.00 5.88 98 ALA A N 1
ATOM 777 C CA . ALA A 1 118 ? 26.394 3.561 16.088 1.00 6.07 98 ALA A CA 1
ATOM 778 C C . ALA A 1 118 ? 25.818 4.794 16.778 1.00 6.03 98 ALA A C 1
ATOM 779 O O . ALA A 1 118 ? 26.521 5.785 16.989 1.00 7.29 98 ALA A O 1
ATOM 781 N N . GLY A 1 119 ? 24.546 4.734 17.125 1.00 6.40 99 GLY A N 1
ATOM 782 C CA . GLY A 1 119 ? 23.944 5.732 18.003 1.00 7.34 99 GLY A CA 1
ATOM 783 C C . GLY A 1 119 ? 24.099 5.328 19.453 1.00 7.94 99 GLY A C 1
ATOM 784 O O . GLY A 1 119 ? 23.794 4.178 19.774 1.00 9.13 99 GLY A O 1
ATOM 785 N N . ASP A 1 120 ? 24.534 6.226 20.340 1.00 8.01 100 ASP A N 1
ATOM 786 C CA . ASP A 1 120 ? 24.681 5.866 21.765 1.00 8.82 100 ASP A CA 1
ATOM 787 C C . ASP A 1 120 ? 23.287 5.639 22.345 1.00 9.77 100 ASP A C 1
ATOM 788 O O . ASP A 1 120 ? 22.462 6.564 22.268 1.00 10.28 100 ASP A O 1
ATOM 793 N N . GLY A 1 121 ? 22.991 4.441 22.816 1.00 12.01 101 GLY A N 1
ATOM 794 C CA . GLY A 1 121 ? 21.631 4.061 23.250 1.00 13.47 101 GLY A CA 1
ATOM 795 C C . GLY A 1 121 ? 20.706 3.712 22.091 1.00 12.50 101 GLY A C 1
ATOM 796 O O . GLY A 1 121 ? 19.530 3.429 22.313 1.00 14.00 101 GLY A O 1
ATOM 797 N N . GLY A 1 122 ? 21.247 3.661 20.886 1.00 11.57 102 GLY A N 1
ATOM 798 C CA . GLY A 1 122 ? 20.509 3.336 19.658 1.00 10.95 102 GLY A CA 1
ATOM 799 C C . GLY A 1 122 ? 21.111 2.124 18.964 1.00 8.96 102 GLY A C 1
ATOM 800 O O . GLY A 1 122 ? 21.926 1.384 19.526 1.00 8.51 102 GLY A O 1
ATOM 801 N N . PRO A 1 123 ? 20.739 1.911 17.695 1.00 8.13 103 PRO A N 1
ATOM 802 C CA . PRO A 1 123 ? 21.258 0.792 16.924 1.00 6.93 103 PRO A CA 1
ATOM 803 C C . PRO A 1 123 ? 22.721 0.954 16.538 1.00 6.19 103 PRO A C 1
ATOM 804 O O . PRO A 1 123 ? 23.304 2.052 16.573 1.00 6.89 103 PRO A O 1
ATOM 808 N N . VAL A 1 124 ? 23.265 -0.169 16.084 1.00 6.01 104 VAL A N 1
ATOM 809 C CA . VAL A 1 124 ? 24.546 -0.213 15.365 1.00 5.66 104 VAL A CA 1
ATOM 810 C C . VAL A 1 124 ? 24.273 -0.783 13.990 1.00 5.49 104 VAL A C 1
ATOM 811 O O . VAL A 1 124 ? 23.623 -1.827 13.867 1.00 6.69 104 VAL A O 1
ATOM 815 N N . TRP A 1 125 ? 24.773 -0.098 12.970 1.00 5.53 105 TRP A N 1
ATOM 816 C CA . TRP A 1 125 ? 24.647 -0.538 11.579 1.00 6.00 105 TRP A CA 1
ATOM 817 C C . TRP A 1 125 ? 26.015 -0.876 11.011 1.00 5.17 105 TRP A C 1
ATOM 818 O O . TRP A 1 125 ? 26.973 -0.118 11.205 1.00 6.42 105 TRP A O 1
ATOM 829 N N . HIS A 1 126 ? 26.086 -1.977 10.274 1.00 5.66 106 HIS A N 1
ATOM 830 C CA . HIS A 1 126 ? 27.274 -2.348 9.474 1.00 5.49 106 HIS A CA 1
ATOM 831 C C . HIS A 1 126 ? 26.852 -2.275 8.016 1.00 5.68 106 HIS A C 1
ATOM 832 O O . HIS A 1 126 ? 25.982 -3.058 7.601 1.00 6.41 106 HIS A O 1
ATOM 839 N N . ILE A 1 127 ? 27.426 -1.346 7.291 1.00 5.65 107 ILE A N 1
ATOM 840 C CA . ILE A 1 127 ? 27.052 -1.054 5.896 1.00 5.96 107 ILE A CA 1
ATOM 841 C C . ILE A 1 127 ? 28.163 -1.515 4.975 1.00 5.72 107 ILE A C 1
ATOM 842 O O . ILE A 1 127 ? 29.303 -1.083 5.123 1.00 5.96 107 ILE A O 1
ATOM 847 N N . ASP A 1 128 ? 27.850 -2.344 3.995 1.00 6.62 108 ASP A N 1
ATOM 848 C CA . ASP A 1 128 ? 28.885 -2.837 3.078 1.00 6.68 108 ASP A CA 1
ATOM 849 C C . ASP A 1 128 ? 29.509 -1.660 2.300 1.00 6.90 108 ASP A C 1
ATOM 850 O O . ASP A 1 128 ? 28.860 -0.632 2.030 1.00 7.30 108 ASP A O 1
ATOM 855 N N . ALA A 1 129 ? 30.769 -1.852 1.926 1.00 7.06 109 ALA A N 1
ATOM 856 C CA . ALA A 1 129 ? 31.588 -0.845 1.232 1.00 7.80 109 ALA A CA 1
ATOM 857 C C . ALA A 1 129 ? 30.872 -0.163 0.075 1.00 7.22 109 ALA A C 1
ATOM 858 O O . ALA A 1 129 ? 30.917 1.064 -0.010 1.00 8.73 109 ALA A O 1
ATOM 860 N N . PRO A 1 130 ? 30.243 -0.872 -0.891 1.00 7.19 110 PRO A N 1
ATOM 861 C CA . PRO A 1 130 ? 29.777 -0.200 -2.105 1.00 7.67 110 PRO A CA 1
ATOM 862 C C . PRO A 1 130 ? 28.479 0.584 -1.931 1.00 7.76 110 PRO A C 1
ATOM 863 O O . PRO A 1 130 ? 28.060 1.227 -2.871 1.00 9.56 110 PRO A O 1
ATOM 867 N N . VAL A 1 131 ? 27.831 0.505 -0.781 1.00 7.89 111 VAL A N 1
ATOM 868 C CA . VAL A 1 131 ? 26.534 1.200 -0.623 1.00 7.96 111 VAL A CA 1
ATOM 869 C C . VAL A 1 131 ? 26.789 2.694 -0.481 1.00 7.99 111 VAL A C 1
ATOM 870 O O . VAL A 1 131 ? 27.495 3.125 0.427 1.00 8.88 111 VAL A O 1
ATOM 874 N N . GLU A 1 132 ? 26.180 3.486 -1.340 1.00 7.25 112 GLU A N 1
ATOM 875 C CA . GLU A 1 132 ? 26.366 4.937 -1.315 1.00 7.35 112 GLU A CA 1
ATOM 876 C C . GLU A 1 132 ? 25.775 5.531 -0.042 1.00 6.54 112 GLU A C 1
ATOM 877 O O . GLU A 1 132 ? 24.738 5.061 0.443 1.00 7.24 112 GLU A O 1
ATOM 883 N N . ALA A 1 133 ? 26.365 6.609 0.428 1.00 6.81 113 ALA A N 1
ATOM 884 C CA . ALA A 1 133 ? 25.927 7.268 1.665 1.00 7.03 113 ALA A CA 1
ATOM 885 C C . ALA A 1 133 ? 24.465 7.720 1.585 1.00 6.38 113 ALA A C 1
ATOM 886 O O . ALA A 1 133 ? 23.720 7.520 2.546 1.00 6.96 113 ALA A O 1
ATOM 888 N N . ASN A 1 134 ? 24.031 8.319 0.482 1.00 6.79 114 ASN A N 1
ATOM 889 C CA . ASN A 1 134 ? 22.633 8.767 0.434 1.00 7.21 114 ASN A CA 1
ATOM 890 C C . ASN A 1 134 ? 21.720 7.554 0.544 1.00 7.48 114 ASN A C 1
ATOM 891 O O . ASN A 1 134 ? 20.653 7.642 1.157 1.00 9.07 114 ASN A O 1
ATOM 896 N N . GLN A 1 135 ? 22.088 6.444 -0.069 1.00 7.04 115 GLN A N 1
ATOM 897 C CA . GLN A 1 135 ? 21.267 5.218 -0.025 1.00 7.60 115 GLN A CA 1
ATOM 898 C C . GLN A 1 135 ? 21.233 4.629 1.378 1.00 7.03 115 GLN A C 1
ATOM 899 O O . GLN A 1 135 ? 20.150 4.276 1.875 1.00 7.87 115 GLN A O 1
ATOM 905 N N . PHE A 1 136 ? 22.380 4.445 2.020 1.00 7.10 116 PHE A N 1
ATOM 906 C CA . PHE A 1 136 ? 22.338 3.775 3.330 1.00 7.05 116 PHE A CA 1
ATOM 907 C C . PHE A 1 136 ? 21.728 4.706 4.375 1.00 7.21 116 PHE A C 1
ATOM 908 O O . PHE A 1 136 ? 21.056 4.197 5.279 1.00 7.78 116 PHE A O 1
ATOM 916 N N . TRP A 1 137 ? 21.918 6.007 4.275 1.00 6.71 117 TRP A N 1
ATOM 917 C CA . TRP A 1 137 ? 21.254 6.928 5.215 1.00 7.29 117 TRP A CA 1
ATOM 918 C C . TRP A 1 137 ? 19.737 6.768 5.065 1.00 7.36 117 TRP A C 1
ATOM 919 O O . TRP A 1 137 ? 19.006 6.696 6.066 1.00 8.15 117 TRP A O 1
ATOM 930 N N . ARG A 1 138 ? 19.261 6.759 3.832 1.00 7.50 118 ARG A N 1
ATOM 931 C CA . ARG A 1 138 ? 17.806 6.598 3.602 1.00 8.32 118 ARG A CA 1
ATOM 932 C C . ARG A 1 138 ? 17.353 5.285 4.247 1.00 7.92 118 ARG A C 1
ATOM 933 O O . ARG A 1 138 ? 16.289 5.260 4.884 1.00 9.41 118 ARG A O 1
ATOM 941 N N . ARG A 1 139 ? 18.086 4.195 4.079 1.00 7.69 119 ARG A N 1
ATOM 942 C CA . ARG A 1 139 ? 17.668 2.911 4.672 1.00 8.78 119 ARG A CA 1
ATOM 943 C C . ARG A 1 139 ? 17.697 2.978 6.200 1.00 9.33 119 ARG A C 1
ATOM 944 O O . ARG A 1 139 ? 16.757 2.530 6.845 1.00 10.93 119 ARG A O 1
ATOM 952 N N . MET A 1 140 ? 18.746 3.523 6.782 1.00 8.55 120 MET A N 1
ATOM 953 C CA A MET A 1 140 ? 18.836 3.653 8.254 0.50 9.30 120 MET A CA 1
ATOM 954 C CA B MET A 1 140 ? 18.864 3.662 8.259 0.50 10.12 120 MET A CA 1
ATOM 955 C C . MET A 1 140 ? 17.647 4.450 8.768 1.00 10.37 120 MET A C 1
ATOM 956 O O . MET A 1 140 ? 17.167 4.182 9.867 1.00 10.39 120 MET A O 1
ATOM 965 N N . SER A 1 141 ? 17.274 5.483 8.019 1.00 10.57 121 SER A N 1
ATOM 966 C CA A SER A 1 141 ? 16.364 6.496 8.583 0.50 10.60 121 SER A CA 1
ATOM 967 C CA B SER A 1 141 ? 16.278 6.542 8.356 0.50 10.57 121 SER A CA 1
ATOM 968 C C . SER A 1 141 ? 14.959 5.909 8.796 1.00 10.73 121 SER A C 1
ATOM 969 O O . SER A 1 141 ? 14.143 6.592 9.422 1.00 11.60 121 SER A O 1
ATOM 974 N N . SER A 1 142 ? 14.645 4.731 8.277 1.00 11.15 122 SER A N 1
ATOM 975 C CA . SER A 1 142 ? 13.355 4.083 8.549 1.00 12.36 122 SER A CA 1
ATOM 976 C C . SER A 1 142 ? 13.318 3.529 9.965 1.00 11.18 122 SER A C 1
ATOM 977 O O . SER A 1 142 ? 12.225 3.181 10.429 1.00 12.57 122 SER A O 1
ATOM 980 N N . ASP A 1 143 ? 14.455 3.338 10.603 1.00 10.04 123 ASP A N 1
ATOM 981 C CA . ASP A 1 143 ? 14.495 2.736 11.946 1.00 9.86 123 ASP A CA 1
ATOM 982 C C . ASP A 1 143 ? 13.776 3.656 12.921 1.00 9.51 123 ASP A C 1
ATOM 983 O O . ASP A 1 143 ? 13.932 4.878 12.832 1.00 9.66 123 ASP A O 1
ATOM 988 N N . GLU A 1 144 ? 13.120 3.092 13.918 1.00 10.47 124 GLU A N 1
ATOM 989 C CA . GLU A 1 144 ? 12.415 3.886 14.930 1.00 11.18 124 GLU A CA 1
ATOM 990 C C . GLU A 1 144 ? 13.337 4.888 15.616 1.00 10.41 124 GLU A C 1
ATOM 991 O O . GLU A 1 144 ? 12.893 5.983 15.955 1.00 10.75 124 GLU A O 1
ATOM 997 N N . TRP A 1 145 ? 14.569 4.501 15.907 1.00 9.77 125 TRP A N 1
ATOM 998 C CA . TRP A 1 145 ? 15.471 5.419 16.636 1.00 10.20 125 TRP A CA 1
ATOM 999 C C . TRP A 1 145 ? 15.791 6.641 15.771 1.00 8.91 125 TRP A C 1
ATOM 1000 O O . TRP A 1 145 ? 15.914 7.759 16.257 1.00 9.20 125 TRP A O 1
ATOM 1011 N N . MET A 1 146 ? 15.930 6.412 14.478 1.00 9.23 126 MET A N 1
ATOM 1012 C CA . MET A 1 146 ? 16.159 7.511 13.522 1.00 8.50 126 MET A CA 1
ATOM 1013 C C . MET A 1 146 ? 14.896 8.360 13.395 1.00 8.49 126 MET A C 1
ATOM 1014 O O . MET A 1 146 ? 14.991 9.588 13.370 1.00 9.50 126 MET A O 1
ATOM 1019 N N . GLU A 1 147 ? 13.734 7.735 13.292 1.00 9.18 127 GLU A N 1
ATOM 1020 C CA . GLU A 1 147 ? 12.488 8.513 13.165 1.00 9.79 127 GLU A CA 1
ATOM 1021 C C . GLU A 1 147 ? 12.280 9.377 14.419 1.00 10.14 127 GLU A C 1
ATOM 1022 O O . GLU A 1 147 ? 11.680 10.451 14.317 1.00 12.78 127 GLU A O 1
ATOM 1028 N N . ASP A 1 148 ? 12.769 8.930 15.561 1.00 10.00 128 ASP A N 1
ATOM 1029 C CA . ASP A 1 148 ? 12.681 9.689 16.817 1.00 10.65 128 ASP A CA 1
ATOM 1030 C C . ASP A 1 148 ? 13.734 10.790 16.920 1.00 10.19 128 ASP A C 1
ATOM 1031 O O . ASP A 1 148 ? 13.687 11.555 17.886 1.00 10.88 128 ASP A O 1
ATOM 1036 N N . TRP A 1 149 ? 14.689 10.833 15.991 1.00 9.10 129 TRP A N 1
ATOM 1037 C CA . TRP A 1 149 ? 15.759 11.839 16.018 1.00 8.84 129 TRP A CA 1
ATOM 1038 C C . TRP A 1 149 ? 15.310 13.043 15.212 1.00 8.22 129 TRP A C 1
ATOM 1039 O O . TRP A 1 149 ? 15.391 13.048 13.958 1.00 8.90 129 TRP A O 1
ATOM 1050 N N . GLU A 1 150 ? 14.744 14.017 15.898 1.00 8.96 130 GLU A N 1
ATOM 1051 C CA . GLU A 1 150 ? 14.166 15.197 15.238 1.00 9.70 130 GLU A CA 1
ATOM 1052 C C . GLU A 1 150 ? 15.247 16.079 14.635 1.00 8.62 130 GLU A C 1
ATOM 1053 O O . GLU A 1 150 ? 16.316 16.293 15.223 1.00 8.92 130 GLU A O 1
ATOM 1059 N N . VAL A 1 151 ? 14.943 16.638 13.474 1.00 8.83 131 VAL A N 1
ATOM 1060 C CA . VAL A 1 151 ? 15.836 17.627 12.848 1.00 9.16 131 VAL A CA 1
ATOM 1061 C C . VAL A 1 151 ? 16.126 18.750 13.832 1.00 8.61 131 VAL A C 1
ATOM 1062 O O . VAL A 1 151 ? 15.208 19.251 14.506 1.00 10.88 131 VAL A O 1
ATOM 1066 N N . GLY A 1 152 ? 17.386 19.150 13.909 1.00 8.74 132 GLY A N 1
ATOM 1067 C CA . GLY A 1 152 ? 17.820 20.256 14.755 1.00 10.20 132 GLY A CA 1
ATOM 1068 C C . GLY A 1 152 ? 18.116 19.814 16.169 1.00 9.28 132 GLY A C 1
ATOM 1069 O O . GLY A 1 152 ? 18.447 20.683 16.983 1.00 11.61 132 GLY A O 1
ATOM 1070 N N . THR A 1 153 ? 18.076 18.518 16.456 1.00 9.25 133 THR A N 1
ATOM 1071 C CA . THR A 1 153 ? 18.384 17.970 17.787 1.00 8.81 133 THR A CA 1
ATOM 1072 C C . THR A 1 153 ? 19.594 17.054 17.684 1.00 7.58 133 THR A C 1
ATOM 1073 O O . THR A 1 153 ? 19.976 16.642 16.577 1.00 7.84 133 THR A O 1
ATOM 1077 N N . ASP A 1 154 ? 20.143 16.708 18.822 1.00 8.60 134 ASP A N 1
ATOM 1078 C CA . ASP A 1 154 ? 21.479 16.082 18.884 1.00 8.21 134 ASP A CA 1
ATOM 1079 C C . ASP A 1 154 ? 21.386 14.656 19.374 1.00 7.56 134 ASP A C 1
ATOM 1080 O O . ASP A 1 154 ? 20.576 14.314 20.244 1.00 8.33 134 ASP A O 1
ATOM 1085 N N . ARG A 1 155 ? 22.328 13.846 18.923 1.00 7.12 135 ARG A N 1
ATOM 1086 C CA . ARG A 1 155 ? 22.596 12.508 19.460 1.00 7.20 135 ARG A CA 1
ATOM 1087 C C . ARG A 1 155 ? 24.103 12.330 19.564 1.00 6.79 135 ARG A C 1
ATOM 1088 O O . ARG A 1 155 ? 24.871 13.091 18.997 1.00 9.34 135 ARG A O 1
ATOM 1096 N N . GLN A 1 156 ? 24.524 11.334 20.313 1.00 7.22 136 GLN A N 1
ATOM 1097 C CA . GLN A 1 156 ? 25.934 10.911 20.379 1.00 6.98 136 GLN A CA 1
ATOM 1098 C C . GLN A 1 156 ? 26.108 9.770 19.386 1.00 6.65 136 GLN A C 1
ATOM 1099 O O . GLN A 1 156 ? 25.358 8.786 19.453 1.00 7.89 136 GLN A O 1
ATOM 1105 N N . VAL A 1 157 ? 27.032 9.923 18.456 1.00 6.28 137 VAL A N 1
ATOM 1106 C CA . VAL A 1 157 ? 27.172 8.995 17.309 1.00 6.35 137 VAL A CA 1
ATOM 1107 C C . VAL A 1 157 ? 28.646 8.641 17.137 1.00 5.29 137 VAL A C 1
ATOM 1108 O O . VAL A 1 157 ? 29.494 9.539 17.115 1.00 6.67 137 VAL A O 1
ATOM 1112 N N . ALA A 1 158 ? 28.918 7.375 16.956 1.00 5.88 138 ALA A N 1
ATOM 1113 C CA . ALA A 1 158 ? 30.223 6.868 16.519 1.00 6.28 138 ALA A CA 1
ATOM 1114 C C . ALA A 1 158 ? 30.075 6.490 15.054 1.00 6.15 138 ALA A C 1
ATOM 1115 O O . ALA A 1 158 ? 29.121 5.813 14.690 1.00 8.18 138 ALA A O 1
ATOM 1117 N N . TYR A 1 159 ? 30.980 6.934 14.210 1.00 6.11 139 TYR A N 1
ATOM 1118 C CA . TYR A 1 159 ? 30.908 6.626 12.774 1.00 5.92 139 TYR A CA 1
ATOM 1119 C C . TYR A 1 159 ? 32.316 6.394 12.281 1.00 5.71 139 TYR A C 1
ATOM 1120 O O . TYR A 1 159 ? 33.195 7.212 12.515 1.00 7.00 139 TYR A O 1
ATOM 1129 N N . LEU A 1 160 ? 32.497 5.279 11.594 1.00 5.80 140 LEU A N 1
ATOM 1130 C CA . LEU A 1 160 ? 33.816 4.810 11.143 1.00 5.72 140 LEU A CA 1
ATOM 1131 C C . LEU A 1 160 ? 33.738 4.444 9.671 1.00 5.46 140 LEU A C 1
ATOM 1132 O O . LEU A 1 160 ? 32.897 3.617 9.272 1.00 6.34 140 LEU A O 1
ATOM 1137 N N . HIS A 1 161 ? 34.639 5.012 8.875 1.00 5.51 141 HIS A N 1
ATOM 1138 C CA . HIS A 1 161 ? 34.759 4.679 7.445 1.00 5.44 141 HIS A CA 1
ATOM 1139 C C . HIS A 1 161 ? 36.231 4.558 7.071 1.00 5.41 141 HIS A C 1
ATOM 1140 O O . HIS A 1 161 ? 37.109 4.974 7.822 1.00 6.02 141 HIS A O 1
ATOM 1147 N N . ARG A 1 162 ? 36.468 4.032 5.888 1.00 5.47 142 ARG A N 1
ATOM 1148 C CA . ARG A 1 162 ? 37.857 3.871 5.412 1.00 5.79 142 ARG A CA 1
ATOM 1149 C C . ARG A 1 162 ? 38.357 5.178 4.816 1.00 5.62 142 ARG A C 1
ATOM 1150 O O . ARG A 1 162 ? 37.716 5.781 3.951 1.00 6.06 142 ARG A O 1
ATOM 1158 N N . ALA A 1 163 ? 39.535 5.607 5.257 1.00 6.11 143 ALA A N 1
ATOM 1159 C CA . ALA A 1 163 ? 40.163 6.824 4.721 1.00 6.82 143 ALA A CA 1
ATOM 1160 C C . ALA A 1 163 ? 40.558 6.594 3.262 1.00 6.35 143 ALA A C 1
ATOM 1161 O O . ALA A 1 163 ? 41.153 5.558 2.920 1.00 6.71 143 ALA A O 1
ATOM 1163 N N . GLY A 1 164 ? 40.291 7.598 2.440 1.00 6.43 144 GLY A N 1
ATOM 1164 C CA . GLY A 1 164 ? 40.628 7.573 1.017 1.00 7.04 144 GLY A CA 1
ATOM 1165 C C . GLY A 1 164 ? 39.592 6.884 0.152 1.00 6.25 144 GLY A C 1
ATOM 1166 O O . GLY A 1 164 ? 39.762 6.808 -1.069 1.00 7.56 144 GLY A O 1
ATOM 1167 N N . GLN A 1 165 ? 38.540 6.334 0.755 1.00 6.42 145 GLN A N 1
ATOM 1168 C CA . GLN A 1 165 ? 37.397 5.878 -0.032 1.00 6.01 145 GLN A CA 1
ATOM 1169 C C . GLN A 1 165 ? 36.669 7.097 -0.597 1.00 6.19 145 GLN A C 1
ATOM 1170 O O . GLN A 1 165 ? 36.595 8.153 0.040 1.00 6.82 145 GLN A O 1
ATOM 1176 N N A SER A 1 166 ? 36.090 6.945 -1.776 0.50 6.53 146 SER A N 1
ATOM 1177 N N B SER A 1 166 ? 36.107 6.931 -1.781 0.50 6.51 146 SER A N 1
ATOM 1178 C CA A SER A 1 166 ? 35.253 8.014 -2.362 0.50 7.12 146 SER A CA 1
ATOM 1179 C CA B SER A 1 166 ? 35.283 7.980 -2.410 0.50 7.32 146 SER A CA 1
ATOM 1180 C C A SER A 1 166 ? 34.231 8.515 -1.343 0.50 6.55 146 SER A C 1
ATOM 1181 C C B SER A 1 166 ? 34.215 8.469 -1.429 0.50 6.52 146 SER A C 1
ATOM 1182 O O A SER A 1 166 ? 33.502 7.699 -0.777 0.50 6.88 146 SER A O 1
ATOM 1183 O O B SER A 1 166 ? 33.519 7.661 -0.811 0.50 6.98 146 SER A O 1
ATOM 1188 N N A ASP A 1 167 ? 34.101 9.834 -1.226 0.50 7.47 147 ASP A N 1
ATOM 1189 N N B ASP A 1 167 ? 34.088 9.779 -1.286 0.50 7.47 147 ASP A N 1
ATOM 1190 C CA A ASP A 1 167 ? 33.133 10.467 -0.303 0.50 7.53 147 ASP A CA 1
ATOM 1191 C CA B ASP A 1 167 ? 33.208 10.331 -0.239 0.50 7.51 147 ASP A CA 1
ATOM 1192 C C A ASP A 1 167 ? 31.737 9.924 -0.580 0.50 6.87 147 ASP A C 1
ATOM 1193 C C B ASP A 1 167 ? 31.746 10.043 -0.573 0.50 6.78 147 ASP A C 1
ATOM 1194 O O A ASP A 1 167 ? 30.947 9.832 0.370 0.50 7.93 147 ASP A O 1
ATOM 1195 O O B ASP A 1 167 ? 30.899 10.088 0.334 0.50 6.48 147 ASP A O 1
ATOM 1204 N N A SER A 1 168 ? 31.399 9.683 -1.844 0.50 6.88 148 SER A N 1
ATOM 1205 N N B SER A 1 168 ? 31.420 9.672 -1.799 0.50 6.87 148 SER A N 1
ATOM 1206 C CA A SER A 1 168 ? 30.066 9.158 -2.241 0.50 8.30 148 SER A CA 1
ATOM 1207 C CA B SER A 1 168 ? 30.023 9.276 -2.093 0.50 7.59 148 SER A CA 1
ATOM 1208 C C A SER A 1 168 ? 29.640 7.990 -1.350 0.50 7.00 148 SER A C 1
ATOM 1209 C C B SER A 1 168 ? 29.633 7.996 -1.342 0.50 6.90 148 SER A C 1
ATOM 1210 O O A SER A 1 168 ? 28.429 7.739 -1.204 0.50 8.14 148 SER A O 1
ATOM 1211 O O B SER A 1 168 ? 28.427 7.715 -1.221 0.50 8.13 148 SER A O 1
ATOM 1216 N N . LEU A 1 169 ? 30.610 7.208 -0.882 1.00 6.16 149 LEU A N 1
ATOM 1217 C CA . LEU A 1 169 ? 30.325 5.953 -0.167 1.00 6.23 149 LEU A CA 1
ATOM 1218 C C . LEU A 1 169 ? 30.208 6.176 1.341 1.00 5.70 149 LEU A C 1
ATOM 1219 O O . LEU A 1 169 ? 29.816 5.212 2.039 1.00 6.94 149 LEU A O 1
ATOM 1224 N N . TRP A 1 170 ? 30.518 7.368 1.870 1.00 5.81 150 TRP A N 1
ATOM 1225 C CA . TRP A 1 170 ? 30.538 7.517 3.339 1.00 5.75 150 TRP A CA 1
ATOM 1226 C C . TRP A 1 170 ? 30.132 8.886 3.834 1.00 6.02 150 TRP A C 1
ATOM 1227 O O . TRP A 1 170 ? 29.820 8.992 5.029 1.00 6.30 150 TRP A O 1
ATOM 1238 N N . ASN A 1 171 ? 30.185 9.941 3.040 1.00 6.38 151 ASN A N 1
ATOM 1239 C CA . ASN A 1 171 ? 30.083 11.286 3.622 1.00 7.48 151 ASN A CA 1
ATOM 1240 C C . ASN A 1 171 ? 28.631 11.581 4.003 1.00 6.53 151 ASN A C 1
ATOM 1241 O O . ASN A 1 171 ? 27.735 11.608 3.137 1.00 7.94 151 ASN A O 1
ATOM 1246 N N . LEU A 1 172 ? 28.410 11.821 5.285 1.00 6.62 152 LEU A N 1
ATOM 1247 C CA . LEU A 1 172 ? 27.098 12.140 5.864 1.00 5.92 152 LEU A CA 1
ATOM 1248 C C . LEU A 1 172 ? 26.996 13.613 6.249 1.00 6.26 152 LEU A C 1
ATOM 1249 O O . LEU A 1 172 ? 26.051 13.984 6.972 1.00 7.00 152 LEU A O 1
ATOM 1254 N N . SER A 1 173 ? 27.872 14.468 5.737 1.00 6.98 153 SER A N 1
ATOM 1255 C CA . SER A 1 173 ? 27.836 15.895 6.103 1.00 8.23 153 SER A CA 1
ATOM 1256 C C . SER A 1 173 ? 26.547 16.605 5.678 1.00 7.46 153 SER A C 1
ATOM 1257 O O . SER A 1 173 ? 26.258 17.614 6.281 1.00 9.37 153 SER A O 1
ATOM 1260 N N . ALA A 1 174 ? 25.817 16.089 4.715 1.00 7.28 154 ALA A N 1
ATOM 1261 C CA . ALA A 1 174 ? 24.517 16.700 4.369 1.00 8.07 154 ALA A CA 1
ATOM 1262 C C . ALA A 1 174 ? 23.508 16.471 5.477 1.00 6.82 154 ALA A C 1
ATOM 1263 O O . ALA A 1 174 ? 22.517 17.213 5.565 1.00 7.95 154 ALA A O 1
ATOM 1265 N N . TYR A 1 175 ? 23.731 15.458 6.284 1.00 6.46 155 TYR A N 1
ATOM 1266 C CA . TYR A 1 175 ? 22.738 14.983 7.263 1.00 6.92 155 TYR A CA 1
ATOM 1267 C C . TYR A 1 175 ? 23.112 15.325 8.691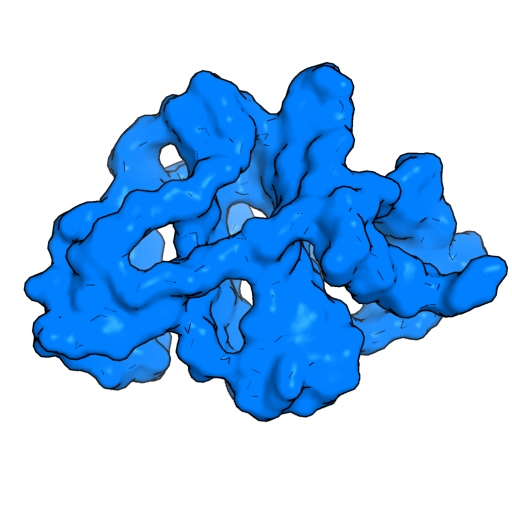 1.00 6.94 155 TYR A C 1
ATOM 1268 O O . TYR A 1 175 ? 22.233 15.452 9.536 1.00 8.23 155 TYR A O 1
ATOM 1277 N N . LEU A 1 176 ? 24.400 15.378 8.979 1.00 7.08 156 LEU A N 1
ATOM 1278 C CA . LEU A 1 176 ? 24.900 15.492 10.361 1.00 7.16 156 LEU A CA 1
ATOM 1279 C C . LEU A 1 176 ? 25.870 16.645 10.457 1.00 7.23 156 LEU A C 1
ATOM 1280 O O . LEU A 1 176 ? 26.714 16.844 9.566 1.00 9.86 156 LEU A O 1
ATOM 1285 N N . GLU A 1 177 ? 25.717 17.388 11.524 1.00 6.84 157 GLU A N 1
ATOM 1286 C CA . GLU A 1 177 ? 26.556 18.533 11.881 1.00 7.32 157 GLU A CA 1
ATOM 1287 C C . GLU A 1 177 ? 27.330 18.178 13.141 1.00 7.07 157 GLU A C 1
ATOM 1288 O O . GLU A 1 177 ? 26.737 17.891 14.176 1.00 7.39 157 GLU A O 1
ATOM 1294 N N . GLY A 1 178 ? 28.644 18.237 13.070 1.00 7.21 158 GLY A N 1
ATOM 1295 C CA . GLY A 1 178 ? 29.477 17.890 14.216 1.00 7.81 158 GLY A CA 1
ATOM 1296 C C . GLY A 1 178 ? 30.831 17.408 13.791 1.00 7.33 158 GLY A C 1
ATOM 1297 O O . GLY A 1 178 ? 31.237 17.617 12.651 1.00 9.40 158 GLY A O 1
ATOM 1298 N N . ALA A 1 179 ? 31.502 16.762 14.739 1.00 7.45 159 ALA A N 1
ATOM 1299 C CA . ALA A 1 179 ? 32.845 16.200 14.555 1.00 7.64 159 ALA A CA 1
ATOM 1300 C C . ALA A 1 179 ? 32.921 15.342 13.302 1.00 8.13 159 ALA A C 1
ATOM 1301 O O . ALA A 1 179 ? 31.982 14.613 12.945 1.00 8.18 159 ALA A O 1
ATOM 1303 N N . ALA A 1 180 ? 34.103 15.325 12.730 1.00 8.74 160 ALA A N 1
ATOM 1304 C CA . ALA A 1 180 ? 34.413 14.443 11.605 1.00 8.70 160 ALA A CA 1
ATOM 1305 C C . ALA A 1 180 ? 34.300 12.990 12.036 1.00 7.30 160 ALA A C 1
ATOM 1306 O O . ALA A 1 180 ? 34.494 12.645 13.197 1.00 8.84 160 ALA A O 1
ATOM 1308 N N . PRO A 1 181 ? 34.071 12.092 11.079 1.00 7.31 161 PRO A N 1
ATOM 1309 C CA . PRO A 1 181 ? 34.067 10.672 11.383 1.00 6.79 161 PRO A CA 1
ATOM 1310 C C . PRO A 1 181 ? 35.410 10.165 11.851 1.00 6.32 161 PRO A C 1
ATOM 1311 O O . PRO A 1 181 ? 36.468 10.764 11.557 1.00 7.91 161 PRO A O 1
ATOM 1315 N N . SER A 1 182 ? 35.390 9.029 12.502 1.00 6.38 162 SER A N 1
ATOM 1316 C CA . SER A 1 182 ? 36.593 8.223 12.687 1.00 6.41 162 SER A CA 1
ATOM 1317 C C . SER A 1 182 ? 36.939 7.515 11.386 1.00 6.30 162 SER A C 1
ATOM 1318 O O . SER A 1 182 ? 36.039 7.179 10.593 1.00 6.29 162 SER A O 1
ATOM 1321 N N . THR A 1 183 ? 38.230 7.211 11.188 1.00 6.71 163 THR A N 1
ATOM 1322 C CA . THR A 1 183 ? 38.646 6.490 9.982 1.00 6.81 163 THR A CA 1
ATOM 1323 C C . THR A 1 183 ? 39.570 5.350 10.317 1.00 6.57 163 THR A C 1
ATOM 1324 O O . THR A 1 183 ? 40.248 5.355 11.367 1.00 8.07 163 THR A O 1
ATOM 1328 N N . TYR A 1 184 ? 39.646 4.414 9.392 1.00 6.56 164 TYR A N 1
ATOM 1329 C CA . TYR A 1 184 ? 40.668 3.358 9.399 1.00 6.55 164 TYR A CA 1
ATOM 1330 C C . TYR A 1 184 ? 41.294 3.302 8.025 1.00 6.87 164 TYR A C 1
ATOM 1331 O O . TYR A 1 184 ? 40.726 3.706 7.005 1.00 7.22 164 TYR A O 1
ATOM 1340 N N . GLY A 1 185 ? 42.491 2.757 7.987 1.00 7.59 165 GLY A N 1
ATOM 1341 C CA . GLY A 1 185 ? 43.176 2.571 6.716 1.00 8.51 165 GLY A CA 1
ATOM 1342 C C . GLY A 1 185 ? 43.655 3.862 6.106 1.00 7.78 165 GLY A C 1
ATOM 1343 O O . GLY A 1 185 ? 43.711 4.913 6.770 1.00 8.95 165 GLY A O 1
ATOM 1344 N N . ARG A 1 186 ? 43.998 3.797 4.835 1.00 7.80 166 ARG A N 1
ATOM 1345 C CA . ARG A 1 186 ? 44.567 4.948 4.120 1.00 8.98 166 ARG A CA 1
ATOM 1346 C C . ARG A 1 186 ? 44.535 4.614 2.642 1.00 8.13 166 ARG A C 1
ATOM 1347 O O . ARG A 1 186 ? 44.748 3.459 2.272 1.00 9.40 166 ARG A O 1
ATOM 1355 N N . ASP A 1 187 ? 44.278 5.601 1.798 1.00 8.30 167 ASP A N 1
ATOM 1356 C CA . ASP A 1 187 ? 44.289 5.394 0.336 1.00 8.71 167 ASP A CA 1
ATOM 1357 C C . ASP A 1 187 ? 43.312 4.297 -0.076 1.00 7.57 167 ASP A C 1
ATOM 1358 O O . ASP A 1 187 ? 43.546 3.594 -1.054 1.00 8.45 167 ASP A O 1
ATOM 1363 N N . ASN A 1 188 ? 42.194 4.205 0.636 1.00 7.35 168 ASN A N 1
ATOM 1364 C CA . ASN A 1 188 ? 41.159 3.204 0.343 1.00 6.72 168 ASN A CA 1
ATOM 1365 C C . ASN A 1 188 ? 41.688 1.775 0.491 1.00 6.49 168 ASN A C 1
ATOM 1366 O O . ASN A 1 188 ? 41.113 0.872 -0.100 1.00 7.56 168 ASN A O 1
ATOM 1371 N N . LEU A 1 189 ? 42.694 1.591 1.343 1.00 7.46 169 LEU A N 1
ATOM 1372 C CA . LEU A 1 189 ? 43.242 0.262 1.656 1.00 7.93 169 LEU A CA 1
ATOM 1373 C C . LEU A 1 189 ? 43.165 0.045 3.156 1.00 7.34 169 LEU A C 1
ATOM 1374 O O . LEU A 1 189 ? 43.411 0.955 3.937 1.00 9.03 169 LEU A O 1
ATOM 1379 N N . GLY A 1 190 ? 42.829 -1.170 3.552 1.00 8.30 170 GLY A N 1
ATOM 1380 C CA . GLY A 1 190 ? 42.815 -1.556 4.957 1.00 8.81 170 GLY A CA 1
ATOM 1381 C C . GLY 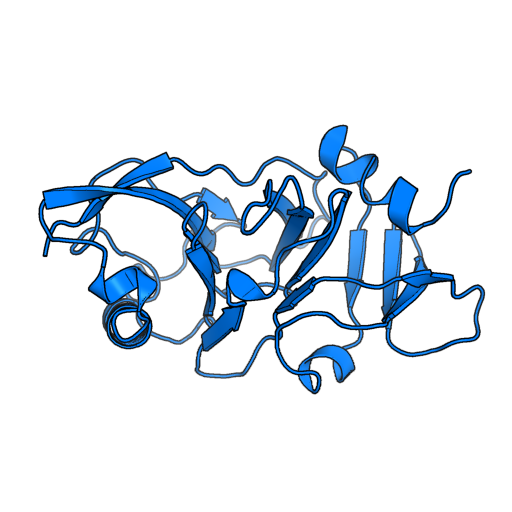A 1 190 ? 41.499 -2.154 5.366 1.00 7.46 170 GLY A C 1
ATOM 1382 O O . GLY A 1 190 ? 40.451 -1.952 4.726 1.00 7.84 170 GLY A O 1
ATOM 1383 N N . GLN A 1 191 ? 41.549 -2.799 6.507 1.00 8.50 171 GLN A N 1
ATOM 1384 C CA . GLN A 1 191 ? 40.411 -3.461 7.143 1.00 8.26 171 GLN A CA 1
ATOM 1385 C C . GLN A 1 191 ? 40.352 -2.996 8.592 1.00 8.42 171 GLN A C 1
ATOM 1386 O O . GLN A 1 191 ? 41.383 -2.578 9.160 1.00 10.49 171 GLN A O 1
ATOM 1392 N N . ALA A 1 192 ? 39.167 -3.045 9.168 1.00 7.57 172 ALA A N 1
ATOM 1393 C CA . ALA A 1 192 ? 39.015 -2.729 10.601 1.00 7.64 172 ALA A CA 1
ATOM 1394 C C . ALA A 1 192 ? 38.229 -3.838 11.278 1.00 7.03 172 ALA A C 1
ATOM 1395 O O . ALA A 1 192 ? 37.419 -4.555 10.643 1.00 7.58 172 ALA A O 1
ATOM 1397 N N . VAL A 1 193 ? 38.407 -3.926 12.578 1.00 6.77 173 VAL A N 1
ATOM 1398 C CA . VAL A 1 193 ? 37.555 -4.688 13.499 1.00 6.98 173 VAL A CA 1
ATOM 1399 C C . VAL A 1 193 ? 36.935 -3.713 14.478 1.00 6.52 173 VAL A C 1
ATOM 1400 O O . VAL A 1 193 ? 37.628 -2.884 15.046 1.00 7.36 173 VAL A O 1
ATOM 1404 N N . VAL A 1 194 ? 35.622 -3.854 14.657 1.00 6.77 174 VAL A N 1
ATOM 1405 C CA . VAL A 1 194 ? 34.867 -3.114 15.672 1.00 6.37 174 VAL A CA 1
ATOM 1406 C C . VAL A 1 194 ? 34.241 -4.114 16.623 1.00 6.20 174 VAL A C 1
ATOM 1407 O O . VAL A 1 194 ? 33.610 -5.088 16.210 1.00 6.59 174 VAL A O 1
ATOM 1411 N N . GLY A 1 195 ? 34.357 -3.806 17.908 1.00 6.50 175 GLY A N 1
ATOM 1412 C CA . GLY A 1 195 ? 33.637 -4.525 18.951 1.00 6.80 175 GLY A CA 1
ATOM 1413 C C . GLY A 1 195 ? 33.253 -3.575 20.055 1.00 6.43 175 GLY A C 1
ATOM 1414 O O . GLY A 1 195 ? 33.323 -2.334 19.894 1.00 7.09 175 GLY A O 1
ATOM 1415 N N . GLY A 1 196 ? 32.795 -4.124 21.144 1.00 6.64 176 GLY A N 1
ATOM 1416 C CA . GLY A 1 196 ? 32.317 -3.311 22.241 1.00 6.37 176 GLY A CA 1
ATOM 1417 C C . GLY A 1 196 ? 32.175 -4.122 23.488 1.00 6.00 176 GLY A C 1
ATOM 1418 O O . GLY A 1 196 ? 32.267 -5.363 23.484 1.00 6.52 176 GLY A O 1
ATOM 1419 N N . ILE A 1 197 ? 31.908 -3.399 24.566 1.00 6.14 177 ILE A N 1
ATOM 1420 C CA . ILE A 1 197 ? 31.616 -3.989 25.879 1.00 6.25 177 ILE A CA 1
ATOM 1421 C C . ILE A 1 197 ? 30.326 -3.370 26.381 1.00 6.43 177 ILE A C 1
ATOM 1422 O O . ILE A 1 197 ? 30.199 -2.135 26.444 1.00 7.33 177 ILE A O 1
ATOM 1427 N N . VAL A 1 198 ? 29.340 -4.187 26.730 1.00 6.52 178 VAL A N 1
ATOM 1428 C CA . VAL A 1 198 ? 28.057 -3.663 27.260 1.00 7.20 178 VAL A CA 1
ATOM 1429 C C . VAL A 1 198 ? 28.307 -3.008 28.611 1.00 6.94 178 VAL A C 1
ATOM 1430 O O . VAL A 1 198 ? 28.935 -3.625 29.496 1.00 7.51 178 VAL A O 1
ATOM 1434 N N . THR A 1 199 ? 27.761 -1.814 28.803 1.00 7.19 179 THR A N 1
ATOM 1435 C CA . THR A 1 199 ? 27.898 -1.035 30.040 1.00 8.39 179 THR A CA 1
ATOM 1436 C C . THR A 1 199 ? 26.570 -0.877 30.774 1.00 8.73 179 THR A C 1
ATOM 1437 O O . THR A 1 199 ? 26.587 -0.445 31.917 1.00 10.99 179 THR A O 1
ATOM 1441 N N . GLY A 1 200 ? 25.469 -1.252 30.173 1.00 9.84 180 GLY A N 1
ATOM 1442 C CA . GLY A 1 200 ? 24.154 -1.129 30.815 1.00 11.28 180 GLY A CA 1
ATOM 1443 C C . GLY A 1 200 ? 23.081 -1.438 29.797 1.00 11.72 180 GLY A C 1
ATOM 1444 O O . GLY A 1 200 ? 23.380 -1.757 28.637 1.00 10.28 180 GLY A O 1
ATOM 1445 N N . ARG A 1 201 ? 21.828 -1.328 30.220 1.00 14.58 181 ARG A N 1
ATOM 1446 C CA . ARG A 1 201 ? 20.684 -1.565 29.323 1.00 16.31 181 ARG A CA 1
ATOM 1447 C C . ARG A 1 201 ? 20.805 -0.616 28.133 1.00 13.12 181 ARG A C 1
ATOM 1448 O O . ARG A 1 201 ? 20.944 0.599 28.337 1.00 14.55 181 ARG A O 1
ATOM 1456 N N . GLN A 1 202 ? 20.823 -1.188 26.931 1.00 12.54 182 GLN A N 1
ATOM 1457 C CA . GLN A 1 202 ? 20.826 -0.448 25.668 1.00 13.86 182 GLN A CA 1
ATOM 1458 C C . GLN A 1 202 ? 22.071 0.409 25.560 1.00 13.35 182 GLN A C 1
ATOM 1459 O O . GLN A 1 202 ? 22.059 1.300 24.750 1.00 22.81 182 GLN A O 1
ATOM 1465 N N . GLN A 1 203 ? 23.181 0.056 26.203 1.00 10.71 183 GLN A N 1
ATOM 1466 C CA . GLN A 1 203 ? 24.368 0.920 26.094 1.00 11.80 183 GLN A CA 1
ATOM 1467 C C . GLN A 1 203 ? 25.667 0.121 26.099 1.00 9.78 183 GLN A C 1
ATOM 1468 O O . GLN A 1 203 ? 25.826 -0.857 26.804 1.00 9.64 183 GLN A O 1
ATOM 1474 N N A MET A 1 204 ? 26.606 0.583 25.274 0.50 9.08 184 MET A N 1
ATOM 1475 N N B MET A 1 204 ? 26.606 0.576 25.291 0.50 9.12 184 MET A N 1
ATOM 1476 C CA A MET A 1 204 ? 27.920 -0.066 25.064 0.50 8.87 184 MET A CA 1
ATOM 1477 C CA B MET A 1 204 ? 27.917 -0.084 25.253 0.50 8.40 184 MET A CA 1
ATOM 1478 C C A MET A 1 204 ? 28.998 1.013 25.004 0.50 8.80 184 MET A C 1
ATOM 1479 C C B MET A 1 204 ? 28.977 0.951 24.930 0.50 9.23 184 MET A C 1
ATOM 1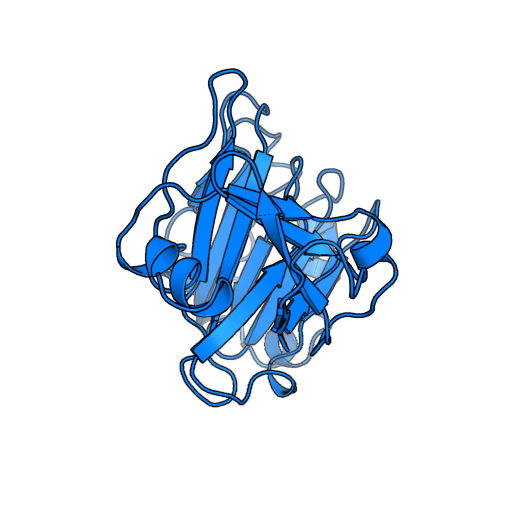480 O O A MET A 1 204 ? 28.728 2.144 24.553 0.50 12.44 184 MET A O 1
ATOM 1481 O O B MET A 1 204 ? 28.680 2.078 24.483 0.50 12.73 184 MET A O 1
ATOM 1490 N N A SER A 1 205 ? 30.220 0.600 25.312 0.50 7.49 185 SER A N 1
ATOM 1491 N N B SER A 1 205 ? 30.193 0.577 25.253 0.50 7.57 185 SER A N 1
ATOM 1492 C CA A SER A 1 205 ? 31.458 1.302 24.925 0.50 8.86 185 SER A CA 1
ATOM 1493 C CA B SER A 1 205 ? 31.364 1.348 24.844 0.50 8.40 185 SER A CA 1
ATOM 1494 C C A SER A 1 205 ? 32.039 0.563 23.721 0.50 7.37 185 SER A C 1
ATOM 1495 C C B SER A 1 205 ? 32.053 0.575 23.728 0.50 7.54 185 SER A C 1
ATOM 1496 O O A SER A 1 205 ? 32.081 -0.654 23.749 0.50 8.96 185 SER A O 1
ATOM 1497 O O B SER A 1 205 ? 32.116 -0.644 23.789 0.50 9.00 185 SER A O 1
ATOM 1502 N N . LEU A 1 206 ? 32.502 1.297 22.719 1.00 7.47 186 LEU A N 1
ATOM 1503 C CA . LEU A 1 206 ? 32.995 0.695 21.478 1.00 7.14 186 LEU A CA 1
ATOM 1504 C C . LEU A 1 206 ? 34.513 0.762 21.398 1.00 7.01 186 LEU A C 1
ATOM 1505 O O . LEU A 1 206 ? 35.138 1.734 21.875 1.00 7.63 186 LEU A O 1
ATOM 1510 N N . TYR A 1 207 ? 35.079 -0.224 20.723 1.00 6.49 187 TYR A N 1
ATOM 1511 C CA . TYR A 1 207 ? 36.528 -0.344 20.547 1.00 7.12 187 TYR A CA 1
ATOM 1512 C C . TYR A 1 207 ? 36.792 -0.792 19.117 1.00 6.78 187 TYR A C 1
ATOM 1513 O O . TYR A 1 207 ? 35.932 -1.398 18.452 1.00 7.48 187 TYR A O 1
ATOM 1522 N N . GLN A 1 208 ? 38.016 -0.522 18.657 1.00 7.06 188 GLN A N 1
ATOM 1523 C CA . GLN A 1 208 ? 38.371 -0.813 17.2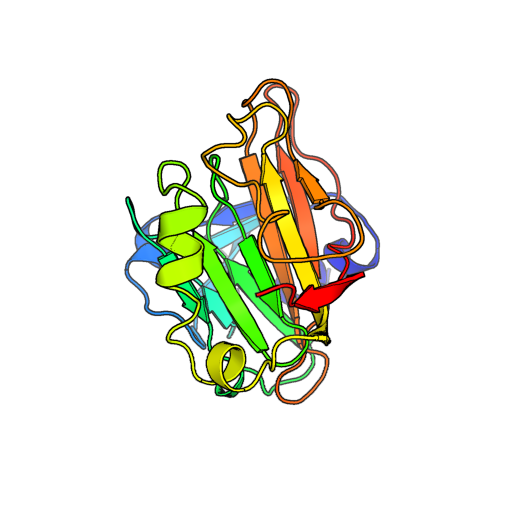64 1.00 7.09 188 GLN A CA 1
ATOM 1524 C C . GLN A 1 208 ? 39.851 -1.144 17.157 1.00 6.87 188 GLN A C 1
ATOM 1525 O O . GLN A 1 208 ? 40.674 -0.702 17.994 1.00 7.78 188 GLN A O 1
ATOM 1531 N N . TYR A 1 209 ? 40.213 -1.834 16.086 1.00 7.02 189 TYR A N 1
ATOM 1532 C CA . TYR A 1 209 ? 41.630 -1.853 15.640 1.00 7.43 189 TYR A CA 1
ATOM 1533 C C . TYR A 1 209 ? 41.594 -1.917 14.136 1.00 7.92 189 TYR A C 1
ATOM 1534 O O . TYR A 1 209 ? 40.528 -2.020 13.529 1.00 9.63 189 TYR A O 1
ATOM 1543 N N . ALA A 1 210 ? 42.751 -1.718 13.524 1.00 8.31 190 ALA A N 1
ATOM 1544 C CA . ALA A 1 210 ? 42.847 -1.748 12.069 1.00 9.66 190 ALA A CA 1
ATOM 1545 C C . ALA A 1 210 ? 44.004 -2.606 11.647 1.00 10.25 190 ALA A C 1
ATOM 1546 O O . ALA A 1 210 ? 44.914 -2.923 12.429 1.00 13.31 190 ALA A O 1
ATOM 1548 N N . THR A 1 211 ? 43.863 -3.086 10.417 1.00 11.37 191 THR A N 1
ATOM 1549 C CA . THR A 1 211 ? 44.861 -3.990 9.840 1.00 12.59 191 THR A CA 1
ATOM 1550 C C . THR A 1 211 ? 45.306 -3.388 8.525 1.00 15.42 191 THR A C 1
ATOM 1551 O O . THR A 1 211 ? 44.444 -3.149 7.648 1.00 15.68 191 THR A O 1
ATOM 1555 N N . THR A 1 212 ? 46.615 -3.159 8.430 1.00 17.11 192 THR A N 1
ATOM 1556 C CA . THR A 1 212 ? 47.400 -2.693 7.254 1.00 22.24 192 THR A CA 1
ATOM 1557 C C . THR A 1 212 ? 48.044 -3.919 6.589 1.00 27.91 192 THR A C 1
ATOM 1558 O O . THR A 1 212 ? 48.175 -4.973 7.243 1.00 20.91 192 THR A O 1
ATOM 1562 N N . SER A 1 213 ? 48.610 -3.758 5.400 1.00 30.19 193 SER A N 1
ATOM 1563 C CA . SER A 1 213 ? 49.476 -4.793 4.773 1.00 34.10 193 SER A CA 1
ATOM 1564 C C . SER A 1 213 ? 50.689 -5.052 5.679 1.00 33.70 193 SER A C 1
ATOM 1565 O O . SER A 1 213 ? 51.395 -6.061 5.468 1.00 45.84 193 SER A O 1
ATOM 1568 N N . SER A 1 214 ? 50.876 -4.189 6.684 1.00 35.77 194 SER A N 1
ATOM 1569 C CA . SER A 1 214 ? 52.022 -4.180 7.628 1.00 85.38 194 SER A CA 1
ATOM 1570 C C . SER A 1 214 ? 51.678 -4.807 8.987 1.00 79.15 194 SER A C 1
ATOM 1571 O O . SER A 1 214 ? 52.575 -4.796 9.853 1.00 43.37 194 SER A O 1
ATOM 1574 N N . GLY A 1 215 ? 50.411 -5.178 9.230 1.00 33.47 195 GLY A N 1
ATOM 1575 C CA . GLY A 1 215 ? 49.974 -5.861 10.468 1.00 17.90 195 GLY A CA 1
ATOM 1576 C C . GLY A 1 215 ? 48.778 -5.172 11.129 1.00 16.80 195 GLY A C 1
ATOM 1577 O O . GLY A 1 215 ? 48.202 -4.238 10.541 1.00 18.24 195 GLY A O 1
ATOM 1578 N N . SER A 1 216 ? 48.396 -5.620 12.325 1.00 14.36 196 SER A N 1
ATOM 1579 C CA . SER A 1 216 ? 47.239 -5.080 13.079 1.00 12.56 196 SER A CA 1
ATOM 1580 C C . SER A 1 216 ? 47.701 -4.104 14.154 1.00 11.12 196 SER A C 1
ATOM 1581 O O . SER A 1 216 ? 48.711 -4.379 14.830 1.00 14.17 196 SER A O 1
ATOM 1584 N N . SER A 1 217 ? 46.912 -3.071 14.384 1.00 11.13 197 SER A N 1
ATOM 1585 C CA . SER A 1 217 ? 47.107 -2.136 15.506 1.00 10.73 197 SER A CA 1
ATOM 1586 C C . SER A 1 217 ? 46.583 -2.735 16.797 1.00 9.48 197 SER A C 1
ATOM 1587 O O . SER A 1 217 ? 45.823 -3.732 16.809 1.00 11.03 197 SER A O 1
ATOM 1590 N N . ALA A 1 218 ? 46.917 -2.055 17.848 1.00 10.53 198 ALA A N 1
ATOM 1591 C CA . ALA A 1 218 ? 46.303 -2.299 19.140 1.00 9.91 198 ALA A CA 1
ATOM 1592 C C . ALA A 1 218 ? 44.869 -1.769 19.123 1.00 9.37 198 ALA A C 1
ATOM 1593 O O . ALA A 1 218 ? 44.491 -0.901 18.291 1.00 10.86 198 ALA A O 1
ATOM 1595 N N . TRP A 1 219 ? 44.067 -2.303 20.031 1.00 8.16 199 TRP A N 1
ATOM 1596 C CA . TRP A 1 219 ? 42.726 -1.762 20.292 1.00 8.06 199 TRP A CA 1
ATOM 1597 C C . TRP A 1 219 ? 42.818 -0.303 20.731 1.00 8.26 199 TRP A C 1
ATOM 1598 O O . TRP A 1 219 ? 43.735 0.085 21.479 1.00 8.81 199 TRP A O 1
ATOM 1609 N N . SER A 1 220 ? 41.777 0.449 20.398 1.00 8.29 200 SER A N 1
ATOM 1610 C CA . SER A 1 220 ? 41.575 1.819 20.894 1.00 8.76 200 SER A CA 1
ATOM 1611 C C . SER A 1 220 ? 40.087 2.058 20.958 1.00 8.34 200 SER A C 1
ATOM 1612 O O . SER A 1 220 ? 39.292 1.343 20.338 1.00 8.23 200 SER A O 1
ATOM 1615 N N . PRO A 1 221 ? 39.676 3.088 21.685 1.00 8.81 201 PRO A N 1
ATOM 1616 C CA . PRO A 1 221 ? 38.261 3.427 21.708 1.00 8.63 201 PRO A CA 1
ATOM 1617 C C . PRO A 1 221 ? 37.767 3.840 20.325 1.00 8.28 201 PRO A C 1
ATOM 1618 O O . PRO A 1 221 ? 38.498 4.460 19.550 1.00 8.96 201 PRO A O 1
ATOM 1622 N N . LEU A 1 222 ? 36.509 3.511 20.039 1.00 7.55 202 LEU A N 1
ATOM 1623 C CA . LEU A 1 222 ? 35.755 4.095 18.913 1.00 7.27 202 LEU A CA 1
ATOM 1624 C C . LEU A 1 222 ? 34.771 5.067 19.525 1.00 7.27 202 LEU A C 1
ATOM 1625 O O . LEU A 1 222 ? 33.844 4.656 20.233 1.00 8.79 202 LEU A O 1
ATOM 1630 N N A THR A 1 223 ? 35.022 6.353 19.346 0.50 7.03 203 THR A N 1
ATOM 1631 N N B THR A 1 223 ? 35.024 6.350 19.330 0.50 6.97 203 THR A N 1
ATOM 1632 C CA A THR A 1 223 ? 34.357 7.380 20.166 0.50 7.32 203 THR A CA 1
ATOM 1633 C CA B THR A 1 223 ? 34.392 7.416 20.127 0.50 7.17 203 THR A CA 1
ATOM 1634 C C A THR A 1 223 ? 33.036 7.852 19.566 0.50 6.70 203 THR A C 1
ATOM 1635 C C B THR A 1 223 ? 33.040 7.856 19.561 0.50 6.74 203 THR A C 1
ATOM 1636 O O A THR A 1 223 ? 32.925 8.096 18.358 0.50 8.57 203 THR A O 1
ATOM 1637 O O B THR A 1 223 ? 32.918 8.102 18.357 0.50 8.61 203 THR A O 1
ATOM 1644 N N . TYR A 1 224 ? 32.073 8.060 20.450 1.00 6.82 204 TYR A N 1
ATOM 1645 C CA . TYR A 1 224 ? 30.844 8.799 20.132 1.00 6.79 204 TYR A CA 1
ATOM 1646 C C . TYR A 1 224 ? 31.122 10.281 20.221 1.00 6.81 204 TYR A C 1
ATOM 1647 O O . TYR A 1 224 ? 31.737 10.720 21.200 1.00 8.93 204 TYR A O 1
ATOM 1656 N N . THR A 1 225 ? 30.626 11.050 19.262 1.00 6.46 205 THR A N 1
ATOM 1657 C CA . THR A 1 225 ? 30.724 12.516 19.279 1.00 7.37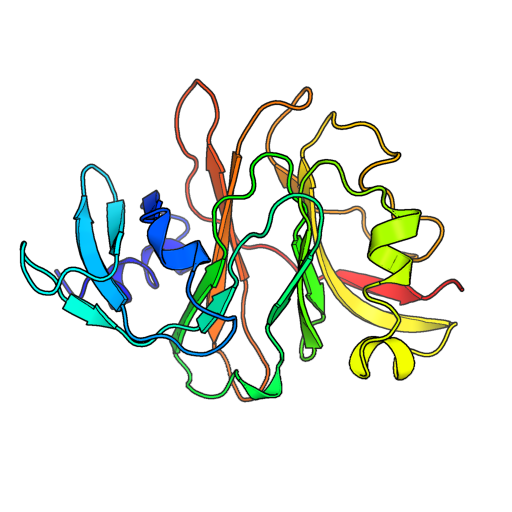 205 THR A CA 1
ATOM 1658 C C . THR A 1 225 ? 29.344 13.118 19.121 1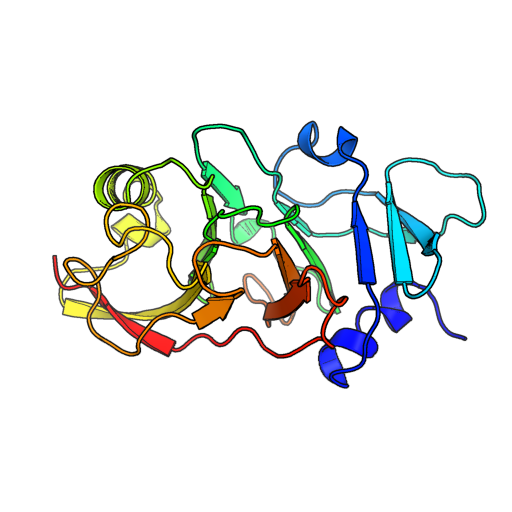.00 6.52 205 THR A C 1
ATOM 1659 O O . THR A 1 225 ? 28.385 12.446 18.681 1.00 6.84 205 THR A O 1
ATOM 1663 N N . LEU A 1 226 ? 29.230 14.390 19.452 1.00 6.98 206 LEU A N 1
ATOM 1664 C CA . LEU A 1 226 ? 27.931 15.069 19.374 1.00 6.80 206 LEU A CA 1
ATOM 1665 C C . LEU A 1 226 ? 27.607 15.367 17.916 1.00 6.92 206 LEU A C 1
ATOM 1666 O O . LEU A 1 226 ? 28.399 16.005 17.205 1.00 7.81 206 LEU A O 1
ATOM 1671 N N . GLN A 1 227 ? 26.423 14.973 17.480 1.00 6.39 207 GLN A N 1
ATOM 1672 C CA . GLN A 1 227 ? 25.978 15.237 16.096 1.00 6.48 207 GLN A CA 1
ATOM 1673 C C . GLN A 1 227 ? 24.568 15.800 16.146 1.00 6.66 207 GLN A C 1
ATOM 1674 O O . GLN A 1 227 ? 23.695 15.242 16.801 1.00 7.81 207 GLN A O 1
ATOM 1680 N N . GLN A 1 228 ? 24.347 16.867 15.382 1.00 6.72 208 GLN A N 1
ATOM 1681 C CA . GLN A 1 228 ? 22.999 17.432 15.188 1.00 6.56 208 GLN A CA 1
ATOM 1682 C C . GLN A 1 228 ? 22.476 16.976 13.843 1.00 6.58 208 GLN A C 1
ATOM 1683 O O . GLN A 1 228 ? 23.182 17.021 12.833 1.00 7.57 208 GLN A O 1
ATOM 1689 N N . ARG A 1 229 ? 21.221 16.572 13.811 1.00 6.92 209 ARG A N 1
ATOM 1690 C CA . ARG A 1 229 ? 20.582 16.171 12.555 1.00 7.14 209 ARG A CA 1
ATOM 1691 C C . ARG A 1 229 ? 20.199 17.434 11.777 1.00 6.84 209 ARG A C 1
ATOM 1692 O O . ARG A 1 229 ? 19.387 18.227 12.222 1.00 8.24 209 ARG A O 1
ATOM 1700 N N A LYS A 1 230 ? 20.757 17.579 10.585 0.50 6.58 210 LYS A N 1
ATOM 1701 N N B LYS A 1 230 ? 20.748 17.577 10.576 0.50 6.58 210 LYS A N 1
ATOM 1702 C CA A LYS A 1 230 ? 20.540 18.791 9.778 0.50 7.38 210 LYS A CA 1
ATOM 1703 C CA B LYS A 1 230 ? 20.547 18.790 9.760 0.50 7.45 210 LYS A CA 1
ATOM 1704 C C A LYS A 1 230 ? 19.219 18.754 9.020 0.50 7.82 210 LYS A C 1
ATOM 1705 C C B LYS A 1 230 ? 19.235 18.757 8.990 0.50 7.79 210 LYS A C 1
ATOM 1706 O O A LYS A 1 230 ? 18.665 19.832 8.766 0.50 8.98 210 LYS A O 1
ATOM 1707 O O B LYS A 1 230 ? 18.662 19.836 8.762 0.50 9.00 210 LYS A O 1
ATOM 1718 N N . GLN A 1 231 ? 18.794 17.578 8.587 1.00 7.81 211 GLN A N 1
ATOM 1719 C CA . GLN A 1 231 ? 17.626 17.425 7.698 1.00 8.20 211 GLN A CA 1
ATOM 1720 C C . GLN A 1 231 ? 17.160 15.981 7.757 1.00 8.70 211 GLN A C 1
ATOM 1721 O O . GLN A 1 231 ? 16.069 15.729 7.171 1.00 10.54 211 GLN A O 1
#

Nearest PDB structures (foldseek):
  3tu8-assembly1_A  TM=1.003E+00  e=3.288E-47  Burkholderia pseudomallei
  7ppz-assembly1_A  TM=9.985E-01  e=8.539E-46  Burkholderia pseudomallei K96243
  1nma-assembly1_N  TM=3.452E-01  e=2.507E+00  Influenza A virus
  2bat-assembly1_A  TM=3.470E-01  e=5.743E+00  Influenza A virus (A/Tokyo/3/1967(H2N2))
  4hzy-assembly1_A  TM=3.410E-01  e=7.278E+00  Influenza A virus (A/swine/Missouri/2124514/2006(H2N3))

InterPro domains:
  IPR033808 Burkholderia lethal factor 1 [PF17752] (2-211)
  IPR033808 Burkholderia lethal factor 1 [cd12812] (5-207)

Solvent-accessible surface area: 9646 Å² total; per-residue (Å²): 167,112,54,14,42,20,56,0,36,83,7,2,113,90,37,49,80,32,36,6,77,9,36,117,27,0,37,150,81,84,49,8,66,21,113,2,48,0,8,80,37,160,52,9,2,69,0,6,76,57,83,34,102,136,21,61,106,7,110,0,0,0,0,3,74,106,140,39,52,6,33,32,0,75,20,64,38,3,67,67,94,66,14,0,0,0,0,36,40,0,60,0,1,0,1,0,0,2,62,35,3,0,2,3,1,0,10,17,83,10,94,4,99,105,1,10,192,117,1,27,81,21,134,37,0,116,95,2,105,89,42,56,58,68,71,4,0,16,0,6,34,26,58,9,64,75,67,36,36,53,9,64,55,33,18,91,53,53,83,46,28,70,7,29,183,108,58,131,23,59,0,2,0,0,0,8,1,65,13,188,51,80,10,46,5,27,26,9,22,42,76,134,109,40,41,54,37,5,46,96,3,72,42,38,101,12,60,28,98,113